Protein AF-A0A377PL45-F1 (afdb_monomer_lite)

Radius of gyration: 21.78 Å; chains: 1; bounding box: 64×50×66 Å

Secondary structure (DSSP, 8-state):
---------TTHHHHHHHHHHHHHHHHHHHHHHHT--SPPEEETTEEEEEEEEEEEEE-HHHHHHHHTTS-SHHHHHHT--SS-EEEEEEETT-SSPEEEEE-TT-----TT-EEEEEEEEETTEEEE-GGG-EESS--STTS--EEETTEEESSHHHHHHHH--SS-HHHHHHHHHTT--HHHHH--S-GGGG--

Organism: Hafnia alvei (NCBI:txid569)

Structure (mmCIF, N/CA/C/O backbone):
data_AF-A0A377PL45-F1
#
_entry.id   AF-A0A377PL45-F1
#
loop_
_atom_site.group_PDB
_atom_site.id
_atom_site.type_symbol
_atom_site.label_atom_id
_atom_site.label_alt_id
_atom_site.label_comp_id
_atom_site.label_asym_id
_atom_site.label_entity_id
_atom_site.label_seq_id
_atom_site.pdbx_PDB_ins_code
_atom_site.Cartn_x
_atom_site.Cartn_y
_atom_site.Cartn_z
_atom_site.occupancy
_atom_site.B_iso_or_equiv
_atom_site.auth_seq_id
_atom_site.auth_comp_id
_atom_site.auth_asym_id
_atom_site.auth_atom_id
_atom_site.pdbx_PDB_model_num
ATOM 1 N N . MET A 1 1 ? 12.960 29.826 -47.609 1.00 35.34 1 MET A N 1
ATOM 2 C CA . MET A 1 1 ? 11.888 30.169 -46.652 1.00 35.34 1 MET A CA 1
ATOM 3 C C . MET A 1 1 ? 12.213 29.480 -45.334 1.00 35.34 1 MET A C 1
ATOM 5 O O . MET A 1 1 ? 12.047 28.275 -45.237 1.00 35.34 1 MET A O 1
ATOM 9 N N . HIS A 1 2 ? 12.778 30.213 -44.373 1.00 33.94 2 HIS A N 1
ATOM 10 C CA . HIS A 1 2 ? 12.999 29.716 -43.014 1.00 33.94 2 HIS A CA 1
ATOM 11 C C . HIS A 1 2 ? 11.702 29.901 -42.226 1.00 33.94 2 HIS A C 1
ATOM 13 O O . HIS A 1 2 ? 11.370 31.019 -41.843 1.00 33.94 2 HIS A O 1
ATOM 19 N N . THR A 1 3 ? 10.956 28.827 -41.987 1.00 36.12 3 THR A N 1
ATOM 20 C CA . THR A 1 3 ? 9.887 28.830 -40.982 1.00 36.12 3 THR A CA 1
ATOM 21 C C . THR A 1 3 ? 10.527 28.606 -39.618 1.00 36.12 3 THR A C 1
ATOM 23 O O . THR A 1 3 ? 10.624 27.480 -39.134 1.00 36.12 3 THR A O 1
ATOM 26 N N . GLY A 1 4 ? 11.042 29.692 -39.038 1.00 34.44 4 GLY A N 1
ATOM 27 C CA . GLY A 1 4 ? 11.460 29.725 -37.643 1.00 34.44 4 GLY A CA 1
ATOM 28 C C . GLY A 1 4 ? 10.239 29.512 -36.757 1.00 34.44 4 GLY A C 1
ATOM 29 O O . GLY A 1 4 ? 9.363 30.372 -36.679 1.00 34.44 4 GLY A O 1
ATOM 30 N N . VAL A 1 5 ? 10.163 28.347 -36.120 1.00 37.91 5 VAL A N 1
ATOM 31 C CA . VAL A 1 5 ? 9.204 28.095 -35.047 1.00 37.91 5 VAL A CA 1
ATOM 32 C C . VAL A 1 5 ? 9.689 28.894 -33.843 1.00 37.91 5 VAL A C 1
ATOM 34 O O . VAL A 1 5 ? 10.600 28.477 -33.131 1.00 37.91 5 VAL A O 1
ATOM 37 N N . ASN A 1 6 ? 9.111 30.077 -33.649 1.00 41.38 6 ASN A N 1
ATOM 38 C CA . ASN A 1 6 ? 9.253 30.817 -32.404 1.00 41.38 6 ASN A CA 1
ATOM 39 C C . ASN A 1 6 ? 8.540 30.023 -31.306 1.00 41.38 6 ASN A C 1
ATOM 41 O O . ASN A 1 6 ? 7.312 30.023 -31.230 1.00 41.38 6 ASN A O 1
ATOM 45 N N . LEU A 1 7 ? 9.317 29.317 -30.486 1.00 39.06 7 LEU A N 1
ATOM 46 C CA . LEU A 1 7 ? 8.831 28.708 -29.253 1.00 39.06 7 LEU A CA 1
ATOM 47 C C . LEU A 1 7 ? 8.590 29.823 -28.222 1.00 39.06 7 LEU A C 1
ATOM 49 O O . LEU A 1 7 ? 9.529 30.564 -27.913 1.00 39.06 7 LEU A O 1
ATOM 53 N N . PRO A 1 8 ? 7.362 29.978 -27.696 1.00 39.12 8 PRO A N 1
ATOM 54 C CA . PRO A 1 8 ? 7.102 30.933 -26.636 1.00 39.12 8 PRO A CA 1
ATOM 55 C C . PRO A 1 8 ? 7.741 30.484 -25.313 1.00 39.12 8 PRO A C 1
ATOM 57 O O . PRO A 1 8 ? 8.040 29.317 -25.060 1.00 39.12 8 PRO A O 1
ATOM 60 N N . ILE A 1 9 ? 8.002 31.488 -24.487 1.00 46.47 9 ILE A N 1
ATOM 61 C CA . ILE A 1 9 ? 8.888 31.497 -23.325 1.00 46.47 9 ILE A CA 1
ATOM 62 C C . ILE A 1 9 ? 8.397 30.552 -22.206 1.00 46.47 9 ILE A C 1
ATOM 64 O O . ILE A 1 9 ? 7.379 30.792 -21.564 1.00 46.47 9 ILE A O 1
ATOM 68 N N . SER A 1 10 ? 9.148 29.460 -22.019 1.00 52.03 10 SER A N 1
ATOM 69 C CA . SER A 1 10 ? 9.580 28.733 -20.799 1.00 52.03 10 SER A CA 1
ATOM 70 C C . SER A 1 10 ? 8.698 28.550 -19.541 1.00 52.03 10 SER A C 1
ATOM 72 O O . SER A 1 10 ? 9.197 27.969 -18.581 1.00 52.03 10 SER A O 1
ATOM 74 N N . GLY A 1 11 ? 7.429 28.963 -19.492 1.00 45.19 11 GLY A N 1
ATOM 75 C CA . GLY A 1 11 ? 6.554 28.765 -18.317 1.00 45.19 11 GLY A CA 1
ATOM 76 C C . GLY A 1 11 ? 5.399 27.783 -18.545 1.00 45.19 11 GLY A C 1
ATOM 77 O O . GLY A 1 11 ? 5.192 26.850 -17.772 1.00 45.19 11 GLY A O 1
ATOM 78 N N . GLU A 1 12 ? 4.659 27.950 -19.641 1.00 47.44 12 GLU A N 1
ATOM 79 C CA . GLU A 1 12 ? 3.435 27.174 -19.909 1.00 47.44 12 GLU A CA 1
ATOM 80 C C . GLU A 1 12 ? 3.710 25.764 -20.461 1.00 47.44 12 GLU A C 1
ATOM 82 O O . GLU A 1 12 ? 2.933 24.833 -20.234 1.00 47.44 12 GLU A O 1
ATOM 87 N N . HIS A 1 13 ? 4.848 25.568 -21.135 1.00 48.53 13 HIS A N 1
ATOM 88 C CA . HIS A 1 13 ? 5.222 24.274 -21.712 1.00 48.53 13 HIS A CA 1
ATOM 89 C C . HIS A 1 13 ? 5.581 23.215 -20.655 1.00 48.53 13 HIS A C 1
ATOM 91 O O . HIS A 1 13 ? 5.260 22.044 -20.859 1.00 48.53 13 HIS A O 1
ATOM 97 N N . SER A 1 14 ? 6.169 23.606 -19.512 1.00 54.91 14 SER A N 1
ATOM 98 C CA . SER A 1 14 ? 6.493 22.670 -18.416 1.00 54.91 14 SER A CA 1
ATOM 99 C C . SER A 1 14 ? 5.223 22.049 -17.840 1.00 54.91 14 SER A C 1
ATOM 101 O O . SER A 1 14 ? 5.095 20.829 -17.772 1.00 54.91 14 SER A O 1
ATOM 103 N N . HIS A 1 15 ? 4.220 22.881 -17.545 1.00 61.06 15 HIS A N 1
ATOM 104 C CA . HIS A 1 15 ? 2.941 22.416 -17.012 1.00 61.06 15 HIS A CA 1
ATOM 105 C C . HIS A 1 15 ? 2.135 21.582 -18.012 1.00 61.06 15 HIS A C 1
ATOM 107 O O . HIS A 1 15 ? 1.439 20.641 -17.621 1.00 61.06 15 HIS A O 1
ATOM 113 N N . HIS A 1 16 ? 2.229 21.888 -19.309 1.00 68.75 16 HIS A N 1
ATOM 114 C CA . HIS A 1 16 ? 1.585 21.076 -20.338 1.00 68.75 16 HIS A CA 1
ATOM 115 C C . HIS A 1 16 ? 2.220 19.681 -20.450 1.00 68.75 16 HIS A C 1
ATOM 117 O O . HIS A 1 16 ? 1.498 18.682 -20.470 1.00 68.75 16 HIS A O 1
ATOM 123 N N . LEU A 1 17 ? 3.554 19.598 -20.456 1.00 66.31 17 LEU A N 1
ATOM 124 C CA . LEU A 1 17 ? 4.287 18.330 -20.492 1.00 66.31 17 LEU A CA 1
ATOM 125 C C . LEU A 1 17 ? 4.067 17.497 -19.224 1.00 66.31 17 LEU A C 1
ATOM 127 O O . LEU A 1 17 ? 3.803 16.301 -19.325 1.00 66.31 17 LEU A O 1
ATOM 131 N N . GLU A 1 18 ? 4.086 18.115 -18.042 1.00 65.31 18 GLU A N 1
ATOM 132 C CA . GLU A 1 18 ? 3.765 17.457 -16.766 1.00 65.31 18 GLU A CA 1
ATOM 133 C C . GLU A 1 18 ? 2.360 16.846 -16.778 1.00 65.31 18 GLU A C 1
ATOM 135 O O . GLU A 1 18 ? 2.151 15.703 -16.359 1.00 65.31 18 GLU A O 1
ATOM 140 N N . ARG A 1 19 ? 1.382 17.588 -17.307 1.00 68.31 19 ARG A N 1
ATOM 141 C CA . ARG A 1 19 ? -0.000 17.122 -17.422 1.00 68.31 19 ARG A CA 1
ATOM 142 C C . ARG A 1 19 ? -0.132 15.970 -18.418 1.00 68.31 19 ARG A C 1
ATOM 144 O O . ARG A 1 19 ? -0.822 14.998 -18.108 1.00 68.31 19 ARG A O 1
ATOM 151 N N . LEU A 1 20 ? 0.525 16.047 -19.576 1.00 70.44 20 LEU A N 1
ATOM 152 C CA . LEU A 1 20 ? 0.554 14.954 -20.553 1.00 70.44 20 LEU A CA 1
ATOM 153 C C . LEU A 1 20 ? 1.213 13.699 -19.969 1.00 70.44 20 LEU A C 1
ATOM 155 O O . LEU A 1 20 ? 0.657 12.608 -20.083 1.00 70.44 20 LEU A O 1
ATOM 159 N N . LEU A 1 21 ? 2.343 13.853 -19.276 1.00 68.69 21 LEU A N 1
ATOM 160 C CA . LEU A 1 21 ? 3.049 12.752 -18.623 1.00 68.69 21 LEU A CA 1
ATOM 161 C C . LEU A 1 21 ? 2.189 12.097 -17.535 1.00 68.69 21 LEU A C 1
ATOM 163 O O . LEU A 1 21 ? 2.125 10.870 -17.452 1.00 68.69 21 LEU A O 1
ATOM 167 N N . SER A 1 22 ? 1.479 12.896 -16.736 1.00 66.38 22 SER A N 1
ATOM 168 C CA . SER A 1 22 ? 0.537 12.400 -15.727 1.00 66.38 22 SER A CA 1
ATOM 169 C C . SER A 1 22 ? -0.611 11.601 -16.357 1.00 66.38 22 SER A C 1
ATOM 171 O O . SER A 1 22 ? -0.941 10.507 -15.891 1.00 66.38 22 SER A O 1
ATOM 173 N N . GLN A 1 23 ? -1.192 12.101 -17.453 1.00 73.69 23 GLN A N 1
ATOM 174 C CA . GLN A 1 23 ? -2.265 11.412 -18.174 1.00 73.69 23 GLN A CA 1
ATOM 175 C C . GLN A 1 23 ? -1.789 10.102 -18.811 1.00 73.69 23 GLN A C 1
ATOM 177 O O . GLN A 1 23 ? -2.455 9.078 -18.654 1.00 73.69 23 GLN A O 1
ATOM 182 N N . ALA A 1 24 ? -0.626 10.113 -19.467 1.00 72.44 24 ALA A N 1
ATOM 183 C CA . ALA A 1 24 ? -0.018 8.924 -20.058 1.00 72.44 24 ALA A CA 1
ATOM 184 C C . ALA A 1 24 ? 0.320 7.873 -18.990 1.00 72.44 24 ALA A C 1
ATOM 186 O O . ALA A 1 24 ? 0.001 6.697 -19.153 1.00 72.44 24 ALA A O 1
ATOM 187 N N . THR A 1 25 ? 0.873 8.308 -17.854 1.00 70.81 25 THR A N 1
ATOM 188 C CA . THR A 1 25 ? 1.163 7.452 -16.695 1.00 70.81 25 THR A CA 1
ATOM 189 C C . THR A 1 25 ? -0.101 6.773 -16.178 1.00 70.81 25 THR A C 1
ATOM 191 O O . THR A 1 25 ? -0.136 5.555 -16.016 1.00 70.81 25 THR A O 1
ATOM 194 N N . LYS A 1 26 ? -1.177 7.541 -15.982 1.00 75.31 26 LYS A N 1
ATOM 195 C CA . LYS A 1 26 ? -2.464 7.000 -15.538 1.00 75.31 26 LYS A CA 1
ATOM 196 C C . LYS A 1 26 ? -3.037 5.992 -16.540 1.00 75.31 26 LYS A C 1
ATOM 198 O O . LYS A 1 26 ? -3.521 4.940 -16.131 1.00 75.31 26 LYS A O 1
ATOM 203 N N . ALA A 1 27 ? -2.983 6.300 -17.837 1.00 75.56 27 ALA A N 1
ATOM 204 C CA . ALA A 1 27 ? -3.456 5.399 -18.887 1.00 75.56 27 ALA A CA 1
ATOM 205 C C . ALA A 1 27 ? -2.659 4.087 -18.905 1.00 75.56 27 ALA A C 1
ATOM 207 O O . ALA A 1 27 ? -3.246 3.009 -18.997 1.00 75.56 27 ALA A O 1
ATOM 208 N N . TRP A 1 28 ? -1.338 4.167 -18.734 1.00 76.00 28 TRP A N 1
ATOM 209 C CA . TRP A 1 28 ? -0.476 2.997 -18.617 1.00 76.00 28 TRP A CA 1
ATOM 210 C C . TRP A 1 28 ? -0.809 2.137 -17.391 1.00 76.00 28 TRP A C 1
ATOM 212 O O . TRP A 1 28 ? -0.867 0.915 -17.511 1.00 76.00 28 TRP A O 1
ATOM 222 N N . HIS A 1 29 ? -1.089 2.737 -16.227 1.00 75.88 29 HIS A N 1
ATOM 223 C CA . HIS A 1 29 ? -1.468 1.985 -15.014 1.00 75.88 29 HIS A CA 1
ATOM 224 C C . HIS A 1 29 ? -2.750 1.198 -15.219 1.00 75.88 29 HIS A C 1
ATOM 226 O O . HIS A 1 29 ? -2.796 0.014 -14.894 1.00 75.88 29 HIS A O 1
ATOM 232 N N . ILE A 1 30 ? -3.755 1.840 -15.815 1.00 80.81 30 ILE A N 1
ATOM 233 C CA . ILE A 1 30 ? -5.034 1.212 -16.152 1.00 80.81 30 ILE A CA 1
ATOM 234 C C . ILE A 1 30 ? -4.816 0.077 -17.158 1.00 80.81 30 ILE A C 1
ATOM 236 O O . ILE A 1 30 ? -5.296 -1.035 -16.945 1.00 80.81 30 ILE A O 1
ATOM 240 N N . TYR A 1 31 ? -4.048 0.319 -18.224 1.00 77.75 31 TYR A N 1
ATOM 241 C CA . TYR A 1 31 ? -3.721 -0.712 -19.208 1.00 77.75 31 TYR A CA 1
ATOM 242 C C . TYR A 1 31 ? -3.038 -1.918 -18.556 1.00 77.75 31 TYR A C 1
ATOM 244 O O . TYR A 1 31 ? -3.472 -3.053 -18.753 1.00 77.75 31 TYR A O 1
ATOM 252 N N . ARG A 1 32 ? -2.007 -1.691 -17.732 1.00 75.44 32 ARG A N 1
ATOM 253 C CA . ARG A 1 32 ? -1.299 -2.761 -17.019 1.00 75.44 32 ARG A CA 1
ATOM 254 C C . ARG A 1 32 ? -2.208 -3.502 -16.055 1.00 75.44 32 ARG A C 1
ATOM 256 O O . ARG A 1 32 ? -2.130 -4.717 -16.022 1.00 75.44 32 ARG A O 1
ATOM 263 N N . TYR A 1 33 ? -3.082 -2.813 -15.330 1.00 83.00 33 TYR A N 1
ATOM 264 C CA . TYR A 1 33 ? -4.067 -3.443 -14.451 1.00 83.00 33 TYR A CA 1
ATOM 265 C C . TYR A 1 33 ? -4.975 -4.428 -15.201 1.00 83.00 33 TYR A C 1
ATOM 267 O O . TYR A 1 33 ? -5.186 -5.546 -14.734 1.00 83.00 33 TYR A O 1
ATOM 275 N N . HIS A 1 34 ? -5.477 -4.039 -16.378 1.00 82.38 34 HIS A N 1
ATOM 276 C CA . HIS A 1 34 ? -6.372 -4.882 -17.177 1.00 82.38 34 HIS A CA 1
ATOM 277 C C . HIS A 1 34 ? -5.658 -5.984 -17.972 1.00 82.38 34 HIS A C 1
ATOM 279 O O . HIS A 1 34 ? -6.278 -6.998 -18.268 1.00 82.38 34 HIS A O 1
ATOM 285 N N . THR A 1 35 ? -4.377 -5.803 -18.304 1.00 78.88 35 THR A N 1
ATOM 286 C CA . THR A 1 35 ? -3.559 -6.769 -19.070 1.00 78.88 35 THR A CA 1
ATOM 287 C C . THR A 1 35 ? -2.623 -7.604 -18.197 1.00 78.88 35 THR A C 1
ATOM 289 O O . THR A 1 35 ? -1.711 -8.263 -18.692 1.00 78.88 35 THR A O 1
ATOM 292 N N . PHE A 1 36 ? -2.779 -7.539 -16.875 1.00 79.12 36 PHE A N 1
ATOM 293 C CA . PHE A 1 36 ? -1.967 -8.329 -15.966 1.00 79.12 36 PHE A CA 1
ATOM 294 C C . PHE A 1 36 ? -2.533 -9.743 -15.839 1.00 79.12 36 PHE A C 1
ATOM 296 O O . PHE A 1 36 ? -3.519 -9.970 -15.142 1.00 79.12 36 PHE A O 1
ATOM 303 N N . ASP A 1 37 ? -1.865 -10.689 -16.495 1.00 76.31 37 ASP A N 1
ATOM 304 C CA . ASP A 1 37 ? -2.354 -12.065 -16.652 1.00 76.31 37 ASP A CA 1
ATOM 305 C C . ASP A 1 37 ? -2.149 -12.965 -15.423 1.00 76.31 37 ASP A C 1
ATOM 307 O O . ASP A 1 37 ? -2.629 -14.098 -15.395 1.00 76.31 37 ASP A O 1
ATOM 311 N N . ARG A 1 38 ? -1.415 -12.509 -14.398 1.00 76.81 38 ARG A N 1
ATOM 312 C CA . ARG A 1 38 ? -1.167 -13.335 -13.206 1.00 76.81 38 ARG A CA 1
ATOM 313 C C . ARG A 1 38 ? -2.322 -13.184 -12.209 1.00 76.81 38 ARG A C 1
ATOM 315 O O . ARG A 1 38 ? -2.610 -12.053 -11.810 1.00 76.81 38 ARG A O 1
ATOM 322 N N . PRO A 1 39 ? -2.952 -14.287 -11.765 1.00 79.94 39 PRO A N 1
ATOM 323 C CA . PRO A 1 39 ? -3.977 -14.225 -10.732 1.00 79.94 39 PRO A CA 1
ATOM 324 C C . PRO A 1 39 ? -3.371 -13.798 -9.393 1.00 79.94 39 PRO A C 1
ATOM 326 O O . PRO A 1 39 ? -2.185 -14.025 -9.132 1.00 79.94 39 PRO A O 1
ATOM 329 N N . THR A 1 40 ? -4.198 -13.218 -8.524 1.00 85.75 40 THR A N 1
ATOM 330 C CA . THR A 1 40 ? -3.811 -12.982 -7.132 1.00 85.75 40 THR A CA 1
ATOM 331 C C . THR A 1 40 ? -3.524 -14.323 -6.456 1.00 85.75 40 THR A C 1
ATOM 333 O O . THR A 1 40 ? -4.359 -15.226 -6.465 1.00 85.75 40 THR A O 1
ATOM 336 N N . ASN A 1 41 ? -2.330 -14.461 -5.881 1.00 86.81 41 ASN A N 1
ATOM 337 C CA . ASN A 1 41 ? -1.910 -15.669 -5.181 1.00 86.81 41 ASN A CA 1
ATOM 338 C C . ASN A 1 41 ? -1.755 -15.372 -3.690 1.00 86.81 41 ASN A C 1
ATOM 340 O O . ASN A 1 41 ? -0.980 -14.496 -3.299 1.00 86.81 41 ASN A O 1
ATOM 344 N N . ARG A 1 42 ? -2.488 -16.119 -2.862 1.00 86.94 42 ARG A N 1
ATOM 345 C CA . ARG A 1 42 ? -2.454 -16.003 -1.408 1.00 86.94 42 ARG A CA 1
ATOM 346 C C . ARG A 1 42 ? -1.758 -17.212 -0.803 1.00 86.94 42 ARG A C 1
ATOM 348 O O . ARG A 1 42 ? -2.239 -18.335 -0.924 1.00 86.94 42 ARG A O 1
ATOM 355 N N . ASN A 1 43 ? -0.682 -16.966 -0.065 1.00 86.94 43 ASN A N 1
ATOM 356 C CA . ASN A 1 43 ? -0.005 -17.985 0.724 1.00 86.94 43 ASN A CA 1
ATOM 357 C C . ASN A 1 43 ? 0.150 -17.510 2.170 1.00 86.94 43 ASN A C 1
ATOM 359 O O . ASN A 1 43 ? 0.906 -16.579 2.442 1.00 86.94 43 ASN A O 1
ATOM 363 N N . GLN A 1 44 ? -0.560 -18.158 3.096 1.00 89.19 44 GLN A N 1
ATOM 364 C CA . GLN A 1 44 ? -0.600 -17.781 4.513 1.00 89.19 44 GLN A CA 1
ATOM 365 C C . GLN A 1 44 ? -0.902 -16.284 4.688 1.00 89.19 44 GLN A C 1
ATOM 367 O O . GLN A 1 44 ? -2.010 -15.857 4.379 1.00 89.19 44 GLN A O 1
ATOM 372 N N . ASN A 1 45 ? 0.095 -15.514 5.137 1.00 92.38 45 ASN A N 1
ATOM 373 C CA . ASN A 1 45 ? 0.028 -14.084 5.423 1.00 92.38 45 ASN A CA 1
ATOM 374 C C . ASN A 1 45 ? 0.727 -13.237 4.349 1.00 92.38 45 ASN A C 1
ATOM 376 O O . ASN A 1 45 ? 1.120 -12.100 4.615 1.00 92.38 45 ASN A O 1
ATOM 380 N N . HIS A 1 46 ? 0.935 -13.805 3.162 1.00 93.12 46 HIS A N 1
ATOM 381 C CA . HIS A 1 46 ? 1.555 -13.160 2.016 1.00 93.12 46 HIS A CA 1
ATOM 382 C C . HIS A 1 46 ? 0.627 -13.207 0.801 1.00 93.12 46 HIS A C 1
ATOM 384 O O . HIS A 1 46 ? -0.011 -14.226 0.523 1.00 93.12 46 HIS A O 1
ATOM 390 N N . LEU A 1 47 ? 0.522 -12.079 0.105 1.00 92.94 47 LEU A N 1
ATOM 391 C CA . LEU A 1 47 ? -0.293 -11.914 -1.087 1.00 92.94 47 LEU A CA 1
ATOM 392 C C . LEU A 1 47 ? 0.595 -11.385 -2.203 1.00 92.94 47 LEU A C 1
ATOM 394 O O . LEU A 1 47 ? 1.297 -10.390 -2.027 1.00 92.94 47 LEU A O 1
ATOM 398 N N . GLN A 1 48 ? 0.541 -12.063 -3.342 1.00 89.00 48 GLN A N 1
ATOM 399 C CA . GLN A 1 48 ? 1.209 -11.670 -4.573 1.00 89.00 48 GLN A CA 1
ATOM 400 C C . GLN A 1 48 ? 0.169 -11.302 -5.615 1.00 89.00 48 GLN A C 1
ATOM 402 O O . GLN A 1 48 ? -0.912 -11.898 -5.657 1.00 89.00 48 GLN A O 1
ATOM 407 N N . ALA A 1 49 ? 0.519 -10.370 -6.496 1.00 85.25 49 ALA A N 1
ATOM 408 C CA . ALA A 1 49 ? -0.312 -9.980 -7.623 1.00 85.25 49 ALA A CA 1
ATOM 409 C C . ALA A 1 49 ? -1.691 -9.430 -7.194 1.00 85.25 49 ALA A C 1
ATOM 411 O O . ALA A 1 49 ? -2.706 -9.663 -7.851 1.00 85.25 49 ALA A O 1
ATOM 412 N N . GLY A 1 50 ? -1.753 -8.693 -6.082 1.00 90.31 50 GLY A N 1
ATOM 413 C CA . GLY A 1 50 ? -2.977 -8.068 -5.589 1.00 90.31 50 GLY A CA 1
ATOM 414 C C . GLY A 1 50 ? -3.412 -6.903 -6.463 1.00 90.31 50 GLY A C 1
ATOM 415 O O . GLY A 1 50 ? -2.763 -5.861 -6.478 1.00 90.31 50 GLY A O 1
ATOM 416 N N . ARG A 1 51 ? -4.532 -7.052 -7.172 1.00 92.44 51 ARG A N 1
ATOM 417 C CA . ARG A 1 51 ? -5.072 -6.014 -8.061 1.00 92.44 51 ARG A CA 1
ATOM 418 C C . ARG A 1 51 ? -5.963 -5.050 -7.288 1.00 92.44 51 ARG A C 1
ATOM 420 O O . ARG A 1 51 ? -7.098 -5.384 -6.953 1.00 92.44 51 ARG A O 1
ATOM 427 N N . VAL A 1 52 ? -5.476 -3.842 -7.027 1.00 94.19 52 VAL A N 1
ATOM 428 C CA . VAL A 1 52 ? -6.204 -2.821 -6.265 1.00 94.19 52 VAL A CA 1
ATOM 429 C C . VAL A 1 52 ? -7.304 -2.209 -7.124 1.00 94.19 52 VAL A C 1
ATOM 431 O O . VAL A 1 52 ? -7.023 -1.500 -8.086 1.00 94.19 52 VAL A O 1
ATOM 434 N N . PHE A 1 53 ? -8.569 -2.419 -6.762 1.00 92.38 53 PHE A N 1
ATOM 435 C CA . PHE A 1 53 ? -9.687 -1.781 -7.472 1.00 92.38 53 PHE A CA 1
ATOM 436 C C . PHE A 1 53 ? -10.182 -0.511 -6.771 1.00 92.38 53 PHE A C 1
ATOM 438 O O . PHE A 1 53 ? -10.713 0.391 -7.417 1.00 92.38 53 PHE A O 1
ATOM 445 N N . ARG A 1 54 ? -10.018 -0.415 -5.444 1.00 94.62 54 ARG A N 1
ATOM 446 C CA . ARG A 1 54 ? -10.476 0.738 -4.659 1.00 94.62 54 ARG A CA 1
ATOM 447 C C . ARG A 1 54 ? -9.582 0.984 -3.455 1.00 94.62 54 ARG A C 1
ATOM 449 O O . ARG A 1 54 ? -9.136 0.051 -2.793 1.00 94.62 54 ARG A O 1
ATOM 456 N N . VAL A 1 55 ? -9.400 2.259 -3.124 1.00 95.44 55 VAL A N 1
ATOM 457 C CA . VAL A 1 55 ? -8.725 2.695 -1.900 1.00 95.44 55 VAL A CA 1
ATOM 458 C C . VAL A 1 55 ? -9.542 3.792 -1.234 1.00 95.44 55 VAL A C 1
ATOM 460 O O . VAL A 1 55 ? -9.872 4.791 -1.868 1.00 95.44 55 VAL A O 1
ATOM 463 N N . ASN A 1 56 ? -9.826 3.629 0.057 1.00 95.12 56 ASN A N 1
ATOM 464 C CA . ASN A 1 56 ? -10.441 4.662 0.884 1.00 95.12 56 ASN A CA 1
ATOM 465 C C . ASN A 1 56 ? -9.397 5.228 1.848 1.00 95.12 56 ASN A C 1
ATOM 467 O O . ASN A 1 56 ? -8.748 4.477 2.576 1.00 95.12 56 ASN A O 1
ATOM 471 N N . ASN A 1 57 ? -9.250 6.552 1.872 1.00 92.69 57 ASN A N 1
ATOM 472 C CA . ASN A 1 57 ? -8.329 7.247 2.768 1.00 92.69 57 ASN A CA 1
ATOM 473 C C . ASN A 1 57 ? -9.071 7.709 4.021 1.00 92.69 57 ASN A C 1
ATOM 475 O O . ASN A 1 57 ? -10.058 8.431 3.911 1.00 92.69 57 ASN A O 1
ATOM 479 N N . TRP A 1 58 ? -8.579 7.332 5.196 1.00 91.75 58 TRP A N 1
ATOM 480 C CA . TRP A 1 58 ? -9.125 7.735 6.488 1.00 91.75 58 TRP A CA 1
ATOM 481 C C . TRP A 1 58 ? -8.111 8.577 7.259 1.00 91.75 58 TRP A C 1
ATOM 483 O O . TRP A 1 58 ? -6.952 8.190 7.463 1.00 91.75 58 TRP A O 1
ATOM 493 N N . SER A 1 59 ? -8.569 9.733 7.727 1.00 88.31 59 SER A N 1
ATOM 494 C CA . SER A 1 59 ? -7.884 10.500 8.759 1.00 88.31 59 SER A CA 1
ATOM 495 C C . SER A 1 59 ? -8.053 9.839 10.135 1.00 88.31 59 SER A C 1
ATOM 497 O O . SER A 1 59 ? -8.865 8.931 10.329 1.00 88.31 59 SER A O 1
ATOM 499 N N . VAL A 1 60 ? -7.315 10.337 11.132 1.00 89.81 60 VAL A N 1
ATOM 500 C CA . VAL A 1 60 ? -7.509 9.956 12.546 1.00 89.81 60 VAL A CA 1
ATOM 501 C C . VAL A 1 60 ? -8.969 10.168 12.970 1.00 89.81 60 VAL A C 1
ATOM 503 O O . VAL A 1 60 ? -9.532 9.338 13.683 1.00 89.81 60 VAL A O 1
ATOM 506 N N . ARG A 1 61 ? -9.588 11.267 12.515 1.00 90.19 61 ARG A N 1
ATOM 507 C CA . ARG A 1 61 ? -10.977 11.615 12.832 1.00 90.19 61 ARG A CA 1
ATOM 508 C C . ARG A 1 61 ? -11.955 10.618 12.217 1.00 90.19 61 ARG A C 1
ATOM 510 O O . ARG A 1 61 ? -12.873 10.191 12.912 1.00 90.19 61 ARG A O 1
ATOM 517 N N . ASP A 1 62 ? -11.744 10.237 10.960 1.00 92.00 62 ASP A N 1
ATOM 518 C CA . ASP A 1 62 ? -12.623 9.292 10.258 1.00 92.00 62 ASP A CA 1
ATOM 519 C C . ASP A 1 62 ? -12.581 7.921 10.928 1.00 92.00 62 ASP A C 1
ATOM 521 O O . ASP A 1 62 ? -13.625 7.360 11.260 1.00 92.00 62 ASP A O 1
ATOM 525 N N . LEU A 1 63 ? -11.373 7.431 11.236 1.00 92.44 63 LEU A N 1
ATOM 526 C CA . LEU A 1 63 ? -11.200 6.175 11.961 1.00 92.44 63 LEU A CA 1
ATOM 527 C C . LEU A 1 63 ? -11.861 6.233 13.344 1.00 92.44 63 LEU A C 1
ATOM 529 O O . LEU A 1 63 ? -12.518 5.275 13.741 1.00 92.44 63 LEU A O 1
ATOM 533 N N . TYR A 1 64 ? -11.728 7.345 14.073 1.00 92.44 64 TYR A N 1
ATOM 534 C CA . TYR A 1 64 ? -12.365 7.509 15.381 1.00 92.44 64 TYR A CA 1
ATOM 535 C C . TYR A 1 64 ? -13.899 7.442 15.294 1.00 92.44 64 TYR A C 1
ATOM 537 O O . TYR A 1 64 ? -14.526 6.724 16.070 1.00 92.44 64 TYR A O 1
ATOM 545 N N . GLN A 1 65 ? -14.515 8.147 14.337 1.00 94.00 65 GLN A N 1
ATOM 546 C CA . GLN A 1 65 ? -15.974 8.123 14.152 1.00 94.00 65 GLN A CA 1
ATOM 547 C C . GLN A 1 65 ? -16.481 6.749 13.715 1.00 94.00 65 GLN A C 1
ATOM 549 O O . GLN A 1 65 ? -17.508 6.288 14.209 1.00 94.00 65 GLN A O 1
ATOM 554 N N . TRP A 1 66 ? -15.746 6.079 12.828 1.00 93.56 66 TRP A N 1
ATOM 555 C CA . TRP A 1 66 ? -16.055 4.714 12.422 1.00 93.56 66 TRP A CA 1
ATOM 556 C C . TRP A 1 66 ? -15.956 3.738 13.607 1.00 93.56 66 TRP A C 1
ATOM 558 O O . TRP A 1 66 ? -16.859 2.926 13.813 1.00 93.56 66 TRP A O 1
ATOM 568 N N . SER A 1 67 ? -14.924 3.877 14.446 1.00 93.25 67 SER A N 1
ATOM 569 C CA . SER A 1 67 ? -14.687 3.002 15.606 1.00 93.25 67 SER A CA 1
ATOM 570 C C . SER A 1 67 ? -15.815 3.060 16.637 1.00 93.25 67 SER A C 1
ATOM 572 O O . SER A 1 67 ? -16.154 2.035 17.218 1.00 93.25 67 SER A O 1
ATOM 574 N N . LYS A 1 68 ? -16.471 4.220 16.811 1.00 95.50 68 LYS A N 1
ATOM 575 C CA . LYS A 1 68 ? -17.631 4.367 17.712 1.00 95.50 68 LYS A CA 1
ATOM 576 C C . LYS A 1 68 ? -18.803 3.439 17.385 1.00 95.50 68 LYS A C 1
ATOM 578 O O . LYS A 1 68 ? -19.578 3.129 18.280 1.00 95.50 68 LYS A O 1
ATOM 583 N N . LYS A 1 69 ? -18.967 3.061 16.114 1.00 93.75 69 LYS A N 1
ATOM 584 C CA . LYS A 1 69 ? -20.084 2.228 15.633 1.00 93.75 69 LYS A CA 1
ATOM 585 C C . LYS A 1 69 ? -19.691 0.772 15.379 1.00 93.75 69 LYS A C 1
ATOM 587 O O . LYS A 1 69 ? -20.560 -0.026 15.058 1.00 93.75 69 LYS A O 1
ATOM 592 N N . ASN A 1 70 ? -18.400 0.456 15.457 1.00 90.06 70 ASN A N 1
ATOM 593 C CA . ASN A 1 70 ? -17.857 -0.851 15.100 1.00 90.06 70 ASN A CA 1
ATOM 594 C C . ASN A 1 70 ? -17.032 -1.387 16.277 1.00 90.06 70 ASN A C 1
ATOM 596 O O . ASN A 1 70 ? -17.588 -1.950 17.212 1.00 90.06 70 ASN A O 1
ATOM 600 N N . SER A 1 71 ? -15.715 -1.175 16.262 1.00 91.31 71 SER A N 1
ATOM 601 C CA . SER A 1 71 ? -14.809 -1.527 17.358 1.00 91.31 71 SER A CA 1
ATOM 602 C C . SER A 1 71 ? -13.629 -0.555 17.409 1.00 91.31 71 SER A C 1
ATOM 604 O O . SER A 1 71 ? -13.192 -0.028 16.383 1.00 91.31 71 SER A O 1
ATOM 606 N N . PHE A 1 72 ? -13.088 -0.346 18.612 1.00 91.81 72 PHE A N 1
ATOM 607 C CA . PHE A 1 72 ? -11.872 0.434 18.839 1.00 91.81 72 PHE A CA 1
ATOM 608 C C . PHE A 1 72 ? -10.574 -0.375 18.680 1.00 91.81 72 PHE A C 1
ATOM 610 O O . PHE A 1 72 ? -9.502 0.221 18.768 1.00 91.81 72 PHE A O 1
ATOM 617 N N . ASP A 1 73 ? -10.623 -1.682 18.400 1.00 92.56 73 ASP A N 1
ATOM 618 C CA . ASP A 1 73 ? -9.422 -2.532 18.279 1.00 92.56 73 ASP A CA 1
ATOM 619 C C . ASP A 1 73 ? -8.427 -1.980 17.251 1.00 92.56 73 ASP A C 1
ATOM 621 O O . ASP A 1 73 ? -7.250 -1.762 17.553 1.00 92.56 73 ASP A O 1
ATOM 625 N N . LEU A 1 74 ? -8.915 -1.673 16.043 1.00 91.00 74 LEU A N 1
ATOM 626 C CA . LEU A 1 74 ? -8.090 -1.122 14.971 1.00 91.00 74 LEU A CA 1
ATOM 627 C C . LEU A 1 74 ? -7.530 0.258 15.353 1.00 91.00 74 LEU A C 1
ATOM 629 O O . LEU A 1 74 ? -6.348 0.532 15.143 1.00 91.00 74 LEU A O 1
ATOM 633 N N . PHE A 1 75 ? -8.352 1.119 15.959 1.00 91.19 75 PHE A N 1
ATOM 634 C CA . PHE A 1 75 ? -7.932 2.446 16.417 1.00 91.19 75 PHE A CA 1
ATOM 635 C C . PHE A 1 75 ? -6.805 2.364 17.454 1.00 91.19 75 PHE A C 1
ATOM 637 O O . PHE A 1 75 ? -5.760 3.007 17.299 1.00 91.19 75 PHE A O 1
ATOM 644 N N . ASN A 1 76 ? -6.998 1.531 18.476 1.00 90.56 76 ASN A N 1
ATOM 645 C CA . ASN A 1 76 ? -6.060 1.345 19.576 1.00 90.56 76 ASN A CA 1
ATOM 646 C C . ASN A 1 76 ? -4.739 0.744 19.086 1.00 90.56 76 ASN A C 1
ATOM 648 O O . ASN A 1 76 ? -3.660 1.181 19.498 1.00 90.56 76 ASN A O 1
ATOM 652 N N . HIS A 1 77 ? -4.806 -0.205 18.150 1.00 89.88 77 HIS A N 1
ATOM 653 C CA . HIS A 1 77 ? -3.620 -0.870 17.622 1.00 89.88 77 HIS A CA 1
ATOM 654 C C . HIS A 1 77 ? -2.782 0.018 16.699 1.00 89.88 77 HIS A C 1
ATOM 656 O O . HIS A 1 77 ? -1.550 0.029 16.774 1.00 89.88 77 HIS A O 1
ATOM 662 N N . LEU A 1 78 ? -3.425 0.793 15.820 1.00 88.12 78 LEU A N 1
ATOM 663 C CA . LEU A 1 78 ? -2.719 1.597 14.818 1.00 88.12 78 LEU A CA 1
ATOM 664 C C . LEU A 1 78 ? -1.897 2.744 15.425 1.00 88.12 78 LEU A C 1
ATOM 666 O O . LEU A 1 78 ? -0.957 3.237 14.775 1.00 88.12 78 LEU A O 1
ATOM 670 N N . LYS A 1 79 ? -2.224 3.162 16.660 1.00 85.31 79 LYS A N 1
ATOM 671 C CA . LYS A 1 79 ? -1.593 4.290 17.372 1.00 85.31 79 LYS A CA 1
ATOM 672 C C . LYS A 1 79 ? -1.467 5.513 16.453 1.00 85.31 79 LYS A C 1
ATOM 674 O O . LYS A 1 79 ? -0.384 6.086 16.262 1.00 85.31 79 LYS A O 1
ATOM 679 N N . MET A 1 80 ? -2.583 5.852 15.809 1.00 81.56 80 MET A N 1
ATOM 680 C CA . MET A 1 80 ? -2.700 6.982 14.892 1.00 81.56 80 MET A CA 1
ATOM 681 C C . MET A 1 80 ? -2.481 8.284 15.681 1.00 81.56 80 MET A C 1
ATOM 683 O O . MET A 1 80 ? -3.262 8.624 16.560 1.00 81.56 80 MET A O 1
ATOM 687 N N . ARG A 1 81 ? -1.378 8.989 15.411 1.00 76.44 81 ARG A N 1
ATOM 688 C CA . ARG A 1 81 ? -1.026 10.295 16.001 1.00 76.44 81 ARG A CA 1
ATOM 689 C C . ARG A 1 81 ? -0.404 11.176 14.920 1.00 76.44 81 ARG A C 1
ATOM 691 O O . ARG A 1 81 ? 0.309 10.648 14.062 1.00 76.44 81 ARG A O 1
ATOM 698 N N . GLY A 1 82 ? -0.623 12.488 14.997 1.00 72.44 82 GLY A N 1
ATOM 699 C CA . GLY A 1 82 ? -0.114 13.457 14.019 1.00 72.44 82 GLY A CA 1
ATOM 700 C C . GLY A 1 82 ? -0.732 13.282 12.626 1.00 72.44 82 GLY A C 1
ATOM 701 O O . GLY A 1 82 ? -1.832 12.755 12.493 1.00 72.44 82 GLY A O 1
ATOM 702 N N . ALA A 1 83 ? -0.006 13.675 11.576 1.00 67.00 83 ALA A N 1
ATOM 703 C CA . ALA A 1 83 ? -0.458 13.636 10.177 1.00 67.00 83 ALA A CA 1
ATOM 704 C C . ALA A 1 83 ? -0.415 12.233 9.520 1.00 67.00 83 ALA A C 1
ATOM 706 O O . ALA A 1 83 ? -0.244 12.109 8.307 1.00 67.00 83 ALA A O 1
ATOM 707 N N . LYS A 1 84 ? -0.529 11.155 10.308 1.00 81.88 84 LYS A N 1
ATOM 708 C CA . LYS A 1 84 ? -0.585 9.780 9.783 1.00 81.88 84 LYS A CA 1
ATOM 709 C C . LYS A 1 84 ? -1.919 9.534 9.083 1.00 81.88 84 LYS A C 1
ATOM 711 O O . LYS A 1 84 ? -2.959 10.014 9.531 1.00 81.88 84 LYS A O 1
ATOM 716 N N . LYS A 1 85 ? -1.879 8.741 8.016 1.00 87.81 85 LYS A N 1
ATOM 717 C CA . LYS A 1 85 ? -3.048 8.387 7.202 1.00 87.81 85 LYS A CA 1
ATOM 718 C C . LYS A 1 85 ? -3.264 6.881 7.259 1.00 87.81 85 LYS A C 1
ATOM 720 O O . LYS A 1 85 ? -2.296 6.125 7.327 1.00 87.81 85 LYS A O 1
ATOM 725 N N . LEU A 1 86 ? -4.516 6.450 7.261 1.00 93.31 86 LEU A N 1
ATOM 726 C CA . LEU A 1 86 ? -4.886 5.047 7.108 1.00 93.31 86 LEU A CA 1
ATOM 727 C C . LEU A 1 86 ? -5.509 4.879 5.727 1.00 93.31 86 LEU A C 1
ATOM 729 O O . LEU A 1 86 ? -6.340 5.688 5.327 1.00 93.31 86 LEU A O 1
ATOM 733 N N . GLN A 1 87 ? -5.120 3.835 5.009 1.00 95.69 87 GLN A N 1
ATOM 734 C CA . GLN A 1 87 ? -5.795 3.422 3.790 1.00 95.69 87 GLN A CA 1
ATOM 735 C C . GLN A 1 87 ? -6.464 2.074 3.994 1.00 95.69 87 GLN A C 1
ATOM 737 O O . GLN A 1 87 ? -5.866 1.152 4.546 1.00 95.69 87 GLN A O 1
ATOM 742 N N . CYS A 1 88 ? -7.706 1.989 3.538 1.00 96.56 88 CYS A N 1
ATOM 743 C CA . CYS A 1 88 ? -8.466 0.760 3.405 1.00 96.56 88 CYS A CA 1
ATOM 744 C C . CYS A 1 88 ? -8.447 0.372 1.921 1.00 96.56 88 CYS A C 1
ATOM 746 O O . CYS A 1 88 ? -8.992 1.090 1.079 1.00 96.56 88 CYS A O 1
ATOM 748 N N . VAL A 1 89 ? -7.740 -0.708 1.613 1.00 97.38 89 VAL A N 1
ATOM 749 C CA . VAL A 1 89 ? -7.378 -1.174 0.274 1.00 97.38 89 VAL A CA 1
ATOM 750 C C . VAL A 1 89 ? -8.239 -2.378 -0.067 1.00 97.38 89 VAL A C 1
ATOM 752 O O . VAL A 1 89 ? -8.265 -3.355 0.678 1.00 97.38 89 VAL A O 1
ATOM 755 N N . TYR A 1 90 ? -8.932 -2.310 -1.196 1.00 96.56 90 TYR A N 1
ATOM 756 C CA . TYR A 1 90 ? -9.786 -3.381 -1.684 1.00 96.56 90 TYR A CA 1
ATOM 757 C C . TYR A 1 90 ? -9.164 -3.987 -2.943 1.00 96.56 90 TYR A C 1
ATOM 759 O O . TYR A 1 90 ? -8.831 -3.259 -3.888 1.00 96.56 90 TYR A O 1
ATOM 767 N N . LEU A 1 91 ? -9.003 -5.310 -2.937 1.00 94.81 91 LEU A N 1
ATOM 768 C CA . LEU A 1 91 ? -8.440 -6.074 -4.049 1.00 94.81 91 LEU A CA 1
ATOM 769 C C . LEU A 1 91 ? -9.554 -6.778 -4.821 1.00 94.81 91 LEU A C 1
ATOM 771 O O . LEU A 1 91 ? -10.568 -7.138 -4.236 1.00 94.81 91 LEU A O 1
ATOM 775 N N . TYR A 1 92 ? -9.384 -6.915 -6.135 1.00 90.56 92 TYR A N 1
ATOM 776 C CA . TYR A 1 92 ? -10.443 -7.376 -7.040 1.00 90.56 92 TYR A CA 1
ATOM 777 C C . TYR A 1 92 ? -10.958 -8.781 -6.683 1.00 90.56 92 TYR A C 1
ATOM 779 O O . TYR A 1 92 ? -12.161 -9.011 -6.715 1.00 90.56 92 TYR A O 1
ATOM 787 N N . ASP A 1 93 ? -10.054 -9.675 -6.278 1.00 87.44 93 ASP A N 1
ATOM 788 C CA . ASP A 1 93 ? -10.348 -11.079 -5.963 1.00 87.44 93 ASP A CA 1
ATOM 789 C C . ASP A 1 93 ? -10.462 -11.353 -4.446 1.00 87.44 93 ASP A C 1
ATOM 791 O O . ASP A 1 93 ? -10.387 -12.501 -4.015 1.00 87.44 93 ASP A O 1
ATOM 795 N N . GLU A 1 94 ? -10.616 -10.318 -3.609 1.00 90.94 94 GLU A N 1
ATOM 796 C CA . GLU A 1 94 ? -10.718 -10.468 -2.150 1.00 90.94 94 GLU A CA 1
ATOM 797 C C . GLU A 1 94 ? -12.004 -9.837 -1.607 1.00 90.94 94 GLU A C 1
ATOM 799 O O . GLU A 1 94 ? -12.309 -8.670 -1.853 1.00 90.94 94 GLU A O 1
ATOM 804 N N . GLU A 1 95 ? -12.734 -10.597 -0.790 1.00 90.12 95 GLU A N 1
ATOM 805 C CA . GLU A 1 95 ? -13.974 -10.129 -0.159 1.00 90.12 95 GLU A CA 1
ATOM 806 C C . GLU A 1 95 ? -13.719 -9.073 0.923 1.00 90.12 95 GLU A C 1
ATOM 808 O O . GLU A 1 95 ? -14.496 -8.130 1.097 1.00 90.12 95 GLU A O 1
ATOM 813 N N . GLN A 1 96 ? -12.631 -9.238 1.681 1.00 92.50 96 GLN A N 1
ATOM 814 C CA . GLN A 1 96 ? -12.305 -8.382 2.817 1.00 92.50 96 GLN A CA 1
ATOM 815 C C . GLN A 1 96 ? -11.189 -7.397 2.467 1.00 92.50 96 GLN A C 1
ATOM 817 O O . GLN A 1 96 ? -10.208 -7.770 1.822 1.00 92.50 96 GLN A O 1
ATOM 822 N N . PRO A 1 97 ? -11.287 -6.139 2.931 1.00 95.69 97 PRO A N 1
ATOM 823 C CA . PRO A 1 97 ? -10.242 -5.167 2.690 1.00 95.69 97 PRO A CA 1
ATOM 824 C C . PRO A 1 97 ? -9.009 -5.422 3.552 1.00 95.69 97 PRO A C 1
ATOM 826 O O . PRO A 1 97 ? -9.068 -5.978 4.653 1.00 95.69 97 PRO A O 1
ATOM 829 N N . TYR A 1 98 ? -7.903 -4.866 3.081 1.00 96.69 98 TYR A N 1
ATOM 830 C CA . TYR A 1 98 ? -6.671 -4.727 3.832 1.00 96.69 98 TYR A CA 1
ATOM 831 C C . TYR A 1 98 ? -6.514 -3.294 4.328 1.00 96.69 98 TYR A C 1
ATOM 833 O O . TYR A 1 98 ? -6.955 -2.333 3.700 1.00 96.69 98 TYR A O 1
ATOM 841 N N . TYR A 1 99 ? -5.851 -3.134 5.461 1.00 96.25 99 TYR A N 1
ATOM 842 C CA . TYR A 1 99 ? -5.572 -1.836 6.056 1.00 96.25 99 TYR A CA 1
ATOM 843 C C . TYR A 1 99 ? -4.079 -1.562 5.972 1.00 96.25 99 TYR A C 1
ATOM 845 O O . TYR A 1 99 ? -3.273 -2.457 6.196 1.00 96.25 99 TYR A O 1
ATOM 853 N N . ILE A 1 100 ? -3.680 -0.325 5.699 1.00 95.06 100 ILE A N 1
ATOM 854 C CA . ILE A 1 100 ? -2.276 0.082 5.768 1.00 95.06 100 ILE A CA 1
ATOM 855 C C . ILE A 1 100 ? -2.148 1.469 6.377 1.00 95.06 100 ILE A C 1
ATOM 857 O O . ILE A 1 100 ? -2.879 2.403 6.045 1.00 95.06 100 ILE A O 1
ATOM 861 N N . ARG A 1 101 ? -1.198 1.607 7.298 1.00 92.50 101 ARG A N 1
ATOM 862 C CA . ARG A 1 101 ? -0.908 2.877 7.953 1.00 92.50 101 ARG A CA 1
ATOM 863 C C . ARG A 1 101 ? 0.300 3.536 7.316 1.00 92.50 101 ARG A C 1
ATOM 865 O O . ARG A 1 101 ? 1.401 2.996 7.356 1.00 92.50 101 ARG A O 1
ATOM 872 N N . TRP A 1 102 ? 0.115 4.776 6.904 1.00 88.25 102 TRP A N 1
ATOM 873 C CA . TRP A 1 102 ? 1.142 5.599 6.298 1.00 88.25 102 TRP A CA 1
ATOM 874 C C . TRP A 1 102 ? 1.665 6.689 7.225 1.00 88.25 102 TRP A C 1
ATOM 876 O O . TRP A 1 102 ? 0.959 7.230 8.084 1.00 88.25 102 TRP A O 1
ATOM 886 N N . ARG A 1 103 ? 2.933 7.043 7.005 1.00 81.44 103 ARG A N 1
ATOM 887 C CA . ARG A 1 103 ? 3.492 8.321 7.458 1.00 81.44 103 ARG A CA 1
ATOM 888 C C . ARG A 1 103 ? 2.961 9.445 6.558 1.00 81.44 103 ARG A C 1
ATOM 890 O O . ARG A 1 103 ? 2.503 9.191 5.450 1.00 81.44 103 ARG A O 1
ATOM 897 N N . SER A 1 104 ? 3.023 10.681 7.038 1.00 72.75 104 SER A N 1
ATOM 898 C CA . SER A 1 104 ? 2.384 11.846 6.406 1.00 72.75 104 SER A CA 1
ATOM 899 C C . SER A 1 104 ? 2.778 12.098 4.948 1.00 72.75 104 SER A C 1
ATOM 901 O O . SER A 1 104 ? 1.921 12.488 4.159 1.00 72.75 104 SER A O 1
ATOM 903 N N . ALA A 1 105 ? 4.044 11.855 4.602 1.00 73.00 105 ALA A N 1
ATOM 904 C CA . ALA A 1 105 ? 4.608 12.111 3.276 1.00 73.00 105 ALA A CA 1
ATOM 905 C C . ALA A 1 105 ? 4.549 10.909 2.313 1.00 73.00 105 ALA A C 1
ATOM 907 O O . ALA A 1 105 ? 5.054 11.004 1.201 1.00 73.00 105 ALA A O 1
ATOM 908 N N . ALA A 1 106 ? 3.984 9.768 2.722 1.00 79.38 106 ALA A N 1
ATOM 909 C CA . ALA A 1 106 ? 3.925 8.607 1.838 1.00 79.38 106 ALA A CA 1
ATOM 910 C C . ALA A 1 106 ? 2.907 8.828 0.709 1.00 79.38 106 ALA A C 1
ATOM 912 O O . ALA A 1 106 ? 1.803 9.316 0.961 1.00 79.38 106 ALA A O 1
ATOM 913 N N . ALA A 1 107 ? 3.265 8.404 -0.506 1.00 78.12 107 ALA A N 1
ATOM 914 C CA . ALA A 1 107 ? 2.380 8.449 -1.670 1.00 78.12 107 ALA A CA 1
ATOM 915 C C . ALA A 1 107 ? 1.117 7.583 -1.484 1.00 78.12 107 ALA A C 1
ATOM 917 O O . ALA A 1 107 ? 0.057 7.924 -1.996 1.00 78.12 107 ALA A O 1
ATOM 918 N N . GLY A 1 108 ? 1.200 6.514 -0.685 1.00 88.12 108 GLY A N 1
ATOM 919 C CA . GLY A 1 108 ? 0.080 5.607 -0.418 1.00 88.12 108 GLY A CA 1
ATOM 920 C C . GLY A 1 108 ? -0.107 4.557 -1.511 1.00 88.12 108 GLY A C 1
ATOM 921 O O . GLY A 1 108 ? 0.752 4.423 -2.371 1.00 88.12 108 GLY A O 1
ATOM 922 N N . ILE A 1 109 ? -1.198 3.791 -1.440 1.00 91.56 109 ILE A N 1
ATOM 923 C CA . ILE A 1 109 ? -1.742 2.885 -2.465 1.00 91.56 109 ILE A CA 1
ATOM 924 C C . ILE A 1 109 ? -2.801 3.620 -3.288 1.00 91.56 109 ILE A C 1
ATOM 926 O O . ILE A 1 109 ? -3.583 4.398 -2.735 1.00 91.56 109 ILE A O 1
ATOM 930 N N . HIS A 1 110 ? -2.819 3.375 -4.595 1.00 90.25 110 HIS A N 1
ATOM 931 C CA . HIS A 1 110 ? -3.724 3.968 -5.567 1.00 90.25 110 HIS A CA 1
ATOM 932 C C . HIS A 1 110 ? -4.594 2.890 -6.228 1.00 90.25 110 HIS A C 1
ATOM 934 O O . HIS A 1 110 ? -4.200 1.726 -6.321 1.00 90.25 110 HIS A O 1
ATOM 940 N N . PRO A 1 111 ? -5.796 3.257 -6.705 1.00 90.19 111 PRO A N 1
ATOM 941 C CA . PRO A 1 111 ? -6.548 2.400 -7.609 1.00 90.19 111 PRO A CA 1
ATOM 942 C C . PRO A 1 111 ? -5.707 2.013 -8.827 1.00 90.19 111 PRO A C 1
ATOM 944 O O . PRO A 1 111 ? -4.919 2.821 -9.317 1.00 90.19 111 PRO A O 1
ATOM 947 N N . TYR A 1 112 ? -5.936 0.801 -9.321 1.00 87.62 112 TYR A N 1
ATOM 948 C CA . TYR A 1 112 ? -5.213 0.157 -10.415 1.00 87.62 112 TYR A CA 1
ATOM 949 C C . TYR A 1 112 ? -3.798 -0.307 -10.087 1.00 87.62 112 TYR A C 1
ATOM 951 O O . TYR A 1 112 ? -3.177 -0.920 -10.947 1.00 87.62 112 TYR A O 1
ATOM 959 N N . ASP A 1 113 ? -3.289 -0.099 -8.872 1.00 88.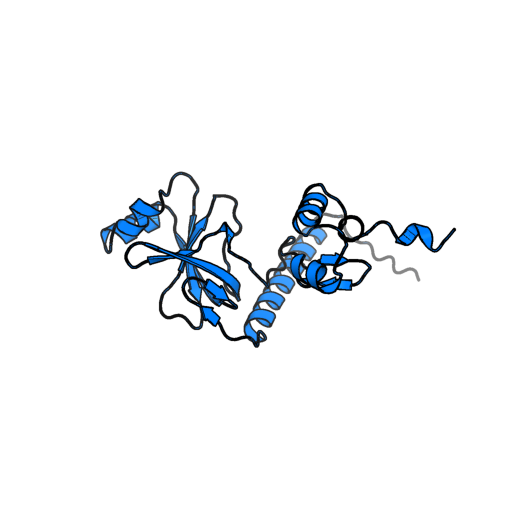62 113 ASP A N 1
ATOM 960 C CA . ASP A 1 113 ? -2.012 -0.689 -8.476 1.00 88.62 113 ASP A CA 1
ATOM 961 C C . ASP A 1 113 ? -2.065 -2.226 -8.485 1.00 88.62 113 ASP A C 1
ATOM 963 O O . ASP A 1 113 ? -3.087 -2.842 -8.166 1.00 88.62 113 ASP A O 1
ATOM 967 N N . ILE A 1 114 ? -0.932 -2.846 -8.798 1.00 89.06 114 ILE A N 1
ATOM 968 C CA . ILE A 1 114 ? -0.684 -4.278 -8.630 1.00 89.06 114 ILE A CA 1
ATOM 969 C C . ILE A 1 114 ? 0.348 -4.409 -7.522 1.00 89.06 114 ILE A C 1
ATOM 971 O O . ILE A 1 114 ? 1.461 -3.902 -7.667 1.00 89.06 114 ILE A O 1
ATOM 975 N N . ILE A 1 115 ? -0.021 -5.052 -6.417 1.00 90.56 115 ILE A N 1
ATOM 976 C CA . ILE A 1 115 ? 0.772 -5.031 -5.189 1.00 90.56 115 ILE A CA 1
ATOM 977 C C . ILE A 1 115 ? 1.095 -6.426 -4.661 1.00 90.56 115 ILE A C 1
ATOM 979 O O . ILE A 1 115 ? 0.240 -7.310 -4.669 1.00 90.56 115 ILE A O 1
ATOM 983 N N . ASP A 1 116 ? 2.303 -6.579 -4.126 1.00 91.06 116 ASP A N 1
ATOM 984 C CA . ASP A 1 116 ? 2.683 -7.715 -3.289 1.00 91.06 116 ASP A CA 1
ATOM 985 C C . ASP A 1 116 ? 2.919 -7.216 -1.874 1.00 91.06 116 ASP A C 1
ATOM 987 O O . ASP A 1 116 ? 3.464 -6.129 -1.673 1.00 91.06 116 ASP A O 1
ATOM 991 N N . PHE A 1 117 ? 2.510 -7.995 -0.881 1.00 93.62 117 PHE A N 1
ATOM 992 C CA . PHE A 1 117 ? 2.729 -7.630 0.508 1.00 93.62 117 PHE A CA 1
ATOM 993 C C . PHE A 1 117 ? 2.534 -8.806 1.454 1.00 93.62 117 PHE A C 1
ATOM 995 O O . PHE A 1 117 ? 1.853 -9.786 1.161 1.00 93.62 117 PHE A O 1
ATOM 1002 N N . SER A 1 118 ? 3.076 -8.650 2.652 1.00 94.50 118 SER A N 1
ATOM 1003 C CA . SER A 1 118 ? 2.706 -9.443 3.814 1.00 94.50 118 SER A CA 1
ATOM 1004 C C . SER A 1 118 ? 1.783 -8.642 4.728 1.00 94.50 118 SER A C 1
ATOM 1006 O O . SER A 1 118 ? 1.860 -7.411 4.808 1.00 94.50 118 SER A O 1
ATOM 1008 N N . TRP A 1 119 ? 0.898 -9.327 5.444 1.00 96.12 119 TRP A N 1
ATOM 1009 C CA . TRP A 1 119 ? 0.038 -8.710 6.451 1.00 96.12 119 TRP A CA 1
ATOM 1010 C C . TRP A 1 119 ? 0.132 -9.438 7.787 1.00 96.12 119 TRP A C 1
ATOM 1012 O O . TRP A 1 119 ? 0.710 -10.514 7.915 1.00 96.12 119 TRP A O 1
ATOM 1022 N N . ARG A 1 120 ? -0.452 -8.824 8.808 1.00 94.69 120 ARG A N 1
ATOM 1023 C CA . ARG A 1 120 ? -0.748 -9.473 10.082 1.00 94.69 120 ARG A CA 1
ATOM 1024 C C . ARG A 1 120 ? -2.209 -9.274 10.431 1.00 94.69 120 ARG A C 1
ATOM 1026 O O . ARG A 1 120 ? -2.793 -8.243 10.090 1.00 94.69 120 ARG A O 1
ATOM 1033 N N . GLU A 1 121 ? -2.774 -10.232 11.141 1.00 93.81 121 GLU A N 1
ATOM 1034 C CA . GLU A 1 121 ? -4.117 -10.106 11.689 1.00 93.81 121 GLU A CA 1
ATOM 1035 C C . GLU A 1 121 ? -4.079 -9.392 13.040 1.00 93.81 121 GLU A C 1
ATOM 1037 O O . GLU A 1 121 ? -3.184 -9.601 13.861 1.00 93.81 121 GLU A O 1
ATOM 1042 N N . ILE A 1 122 ? -5.036 -8.494 13.246 1.00 89.31 122 ILE A N 1
ATOM 1043 C CA . ILE A 1 122 ? -5.275 -7.797 14.507 1.00 89.31 122 ILE A CA 1
ATOM 1044 C C . ILE A 1 122 ? -6.769 -7.878 14.752 1.00 89.31 122 ILE A C 1
ATOM 1046 O O . ILE A 1 122 ? -7.528 -7.198 14.059 1.00 89.31 122 ILE A O 1
ATOM 1050 N N . SER A 1 123 ? -7.193 -8.679 15.731 1.00 88.12 123 SER A N 1
ATOM 1051 C CA . SER A 1 123 ? -8.616 -9.003 15.888 1.00 88.12 123 SER A CA 1
ATOM 1052 C C . SER A 1 123 ? -9.143 -9.538 14.543 1.00 88.12 123 SER A C 1
ATOM 1054 O O . SER A 1 123 ? -8.558 -10.464 13.989 1.00 88.12 123 SER A O 1
ATOM 1056 N N . THR A 1 124 ? -10.164 -8.918 13.958 1.00 90.19 124 THR A N 1
ATOM 1057 C CA . THR A 1 124 ? -10.727 -9.292 12.649 1.00 90.19 124 THR A CA 1
ATOM 1058 C C . THR A 1 124 ? -10.134 -8.510 11.464 1.00 90.19 124 THR A C 1
ATOM 1060 O O . THR A 1 124 ? -10.659 -8.586 10.356 1.00 90.19 124 THR A O 1
ATOM 1063 N N . TYR A 1 125 ? -9.086 -7.701 11.670 1.00 93.56 125 TYR A N 1
ATOM 1064 C CA . TYR A 1 125 ? -8.541 -6.792 10.653 1.00 93.56 125 TYR A CA 1
ATOM 1065 C C . TYR A 1 125 ? -7.213 -7.286 10.074 1.00 93.56 125 TYR A C 1
ATOM 1067 O O . TYR A 1 125 ? -6.289 -7.626 10.813 1.00 93.56 125 TYR A O 1
ATOM 1075 N N . ARG A 1 126 ? -7.074 -7.223 8.745 1.00 95.38 126 ARG A N 1
ATOM 1076 C CA . ARG A 1 126 ? -5.839 -7.564 8.020 1.00 95.38 126 ARG A CA 1
ATOM 1077 C C . ARG A 1 126 ? -4.994 -6.309 7.796 1.00 95.38 126 ARG A C 1
ATOM 1079 O O . ARG A 1 126 ? -5.342 -5.467 6.970 1.00 95.38 126 ARG A O 1
ATOM 1086 N N . LEU A 1 127 ? -3.896 -6.153 8.534 1.00 95.94 127 LEU A N 1
ATOM 1087 C CA . LEU A 1 127 ? -3.013 -4.986 8.437 1.00 95.94 127 LEU A CA 1
ATOM 1088 C C . LEU A 1 127 ? -1.759 -5.306 7.624 1.00 95.94 127 LEU A C 1
ATOM 1090 O O . LEU A 1 127 ? -0.915 -6.082 8.070 1.00 95.94 127 LEU A O 1
ATOM 1094 N N . ILE A 1 128 ? -1.609 -4.647 6.478 1.00 95.94 128 ILE A N 1
ATOM 1095 C CA . ILE A 1 128 ? -0.422 -4.715 5.628 1.00 95.94 128 ILE A CA 1
ATOM 1096 C C . ILE A 1 128 ? 0.801 -4.200 6.390 1.00 95.94 128 ILE A C 1
ATOM 1098 O O . ILE A 1 128 ? 0.773 -3.137 7.023 1.00 95.94 128 ILE A O 1
ATOM 1102 N N . LEU A 1 129 ? 1.894 -4.948 6.279 1.00 91.12 129 LEU A N 1
ATOM 1103 C CA . LEU A 1 129 ? 3.219 -4.546 6.722 1.00 91.12 129 LEU A CA 1
ATOM 1104 C C . LEU A 1 129 ? 3.835 -3.652 5.644 1.00 91.12 129 LEU A C 1
ATOM 1106 O O . LEU A 1 129 ? 4.249 -4.129 4.589 1.00 91.12 129 LEU A O 1
ATOM 1110 N N . SER A 1 130 ? 3.864 -2.342 5.891 1.00 87.62 130 SER A N 1
ATOM 1111 C CA . SER A 1 130 ? 4.304 -1.332 4.915 1.00 87.62 130 SER A CA 1
ATOM 1112 C C . SER A 1 130 ? 5.699 -1.587 4.335 1.00 87.62 130 SER A C 1
ATOM 1114 O O . SER A 1 130 ? 5.956 -1.259 3.187 1.00 87.62 130 SER A O 1
ATOM 1116 N N . GLU A 1 131 ? 6.586 -2.186 5.123 1.00 82.31 131 GLU A N 1
ATOM 1117 C CA . GLU A 1 131 ? 7.954 -2.563 4.770 1.00 82.31 131 GLU A CA 1
ATOM 1118 C C . GLU A 1 131 ? 8.039 -3.720 3.767 1.00 82.31 131 GLU A C 1
ATOM 1120 O O . GLU A 1 131 ? 9.073 -3.896 3.132 1.00 82.31 131 GLU A O 1
ATOM 1125 N N . SER A 1 132 ? 6.966 -4.500 3.632 1.00 83.81 132 SER A N 1
ATOM 1126 C CA . SER A 1 132 ? 6.863 -5.610 2.679 1.00 83.81 132 SER A CA 1
ATOM 1127 C C . SER A 1 132 ? 6.122 -5.234 1.398 1.00 83.81 132 SER A C 1
ATOM 1129 O O . SER A 1 132 ? 6.048 -6.053 0.488 1.00 83.81 132 SER A O 1
ATOM 1131 N N . LEU A 1 133 ? 5.539 -4.030 1.343 1.00 87.19 133 LEU A N 1
ATOM 1132 C CA . LEU A 1 133 ? 4.731 -3.602 0.213 1.00 87.19 133 LEU A CA 1
ATOM 1133 C C . LEU A 1 133 ? 5.623 -3.332 -0.999 1.00 87.19 133 LEU A C 1
ATOM 1135 O O . LEU A 1 133 ? 6.485 -2.453 -0.967 1.00 87.19 133 LEU A O 1
ATOM 1139 N N . ILE A 1 134 ? 5.339 -4.038 -2.083 1.00 84.25 134 ILE A N 1
ATOM 1140 C CA . ILE A 1 134 ? 5.887 -3.800 -3.412 1.00 84.25 134 ILE A CA 1
ATOM 1141 C C . ILE A 1 134 ? 4.718 -3.419 -4.309 1.00 84.25 134 ILE A C 1
ATOM 1143 O O . ILE A 1 134 ? 3.661 -4.042 -4.251 1.00 84.25 134 ILE A O 1
ATOM 1147 N N . VAL A 1 135 ? 4.901 -2.391 -5.129 1.00 83.88 135 VAL A N 1
ATOM 1148 C CA . VAL A 1 135 ? 3.922 -1.957 -6.120 1.00 83.88 135 VAL A CA 1
ATOM 1149 C C . VAL A 1 135 ? 4.590 -2.070 -7.491 1.00 83.88 135 VAL A C 1
ATOM 1151 O O . VAL A 1 135 ? 5.704 -1.597 -7.692 1.00 83.88 135 VAL A O 1
ATOM 1154 N N . HIS A 1 136 ? 3.956 -2.789 -8.413 1.00 76.69 136 HIS A N 1
ATOM 1155 C CA . HIS A 1 136 ? 4.605 -3.277 -9.639 1.00 76.69 136 HIS A CA 1
ATOM 1156 C C . HIS A 1 136 ? 4.411 -2.385 -10.855 1.00 76.69 136 HIS A C 1
ATOM 1158 O O . HIS A 1 136 ? 5.057 -2.586 -11.882 1.00 76.69 136 HIS A O 1
ATOM 1164 N N . ASN A 1 137 ? 3.451 -1.470 -10.801 1.00 68.19 137 ASN A N 1
ATOM 1165 C CA . ASN A 1 137 ? 2.966 -0.792 -11.992 1.00 68.19 137 ASN A CA 1
ATOM 1166 C C . ASN A 1 137 ? 2.912 0.723 -11.874 1.00 68.19 137 ASN A C 1
ATOM 1168 O O . ASN A 1 137 ? 2.412 1.333 -12.816 1.00 68.19 137 ASN A O 1
ATOM 1172 N N . ARG A 1 138 ? 3.438 1.353 -10.813 1.00 63.88 138 ARG A N 1
ATOM 1173 C CA . ARG A 1 138 ? 3.533 2.813 -10.826 1.00 63.88 138 ARG A CA 1
ATOM 1174 C C . ARG A 1 138 ? 4.712 3.281 -11.653 1.00 63.88 138 ARG A C 1
ATOM 1176 O O . ARG A 1 138 ? 5.820 2.773 -11.575 1.00 63.88 138 ARG A O 1
ATOM 1183 N N . CYS A 1 139 ? 4.451 4.335 -12.413 1.00 45.34 139 CYS A N 1
ATOM 1184 C CA . CYS A 1 139 ? 5.448 5.069 -13.189 1.00 45.34 139 CYS A CA 1
ATOM 1185 C C . CYS A 1 139 ? 5.777 6.398 -12.515 1.00 45.34 139 CYS A C 1
ATOM 1187 O O . CYS A 1 139 ? 6.362 7.285 -13.127 1.00 45.34 139 CYS A O 1
ATOM 1189 N N . THR A 1 140 ? 5.387 6.558 -11.251 1.00 39.47 140 THR A N 1
ATOM 1190 C CA . THR A 1 140 ? 5.942 7.609 -10.412 1.00 39.47 140 THR A CA 1
ATOM 1191 C C . THR A 1 140 ? 7.375 7.200 -10.131 1.00 39.47 140 THR A C 1
ATOM 1193 O O . THR A 1 140 ? 7.596 6.151 -9.527 1.00 39.47 140 THR A O 1
ATOM 1196 N N . GLY A 1 141 ? 8.324 7.976 -10.658 1.00 41.06 141 GLY A N 1
ATOM 1197 C CA . GLY A 1 141 ? 9.754 7.701 -10.567 1.00 41.06 141 GLY A CA 1
ATOM 1198 C C . GLY A 1 141 ? 10.148 7.121 -9.208 1.00 41.06 141 GLY A C 1
ATOM 1199 O O . GLY A 1 141 ? 9.703 7.616 -8.174 1.00 41.06 141 GLY A O 1
ATOM 1200 N N . THR A 1 142 ? 10.973 6.072 -9.242 1.00 34.59 142 THR A N 1
ATOM 1201 C CA . THR A 1 142 ? 11.431 5.230 -8.112 1.00 34.59 142 THR A CA 1
ATOM 1202 C C . THR A 1 142 ? 10.550 4.047 -7.695 1.00 34.59 142 THR A C 1
ATOM 1204 O O . THR A 1 142 ? 10.766 3.454 -6.642 1.00 34.59 142 THR A O 1
ATOM 1207 N N . GLU A 1 143 ? 9.672 3.578 -8.583 1.00 42.69 143 GLU A N 1
ATOM 1208 C CA . GLU A 1 143 ? 9.255 2.163 -8.617 1.00 42.69 143 GLU A CA 1
ATOM 1209 C C . GLU A 1 143 ? 9.963 1.435 -9.789 1.00 42.69 143 GLU A C 1
ATOM 1211 O O . GLU A 1 143 ? 9.390 0.766 -10.636 1.00 42.69 143 GLU A O 1
ATOM 1216 N N . ASN A 1 144 ? 11.279 1.689 -9.826 1.00 50.50 144 ASN A N 1
ATOM 1217 C CA . ASN A 1 144 ? 12.435 0.806 -10.029 1.00 50.50 144 ASN A CA 1
ATOM 1218 C C . ASN A 1 144 ? 12.534 -0.138 -11.226 1.00 50.50 144 ASN A C 1
ATOM 1220 O O . ASN A 1 144 ? 13.370 -1.040 -11.175 1.00 50.50 144 ASN A O 1
ATOM 1224 N N . GLY A 1 145 ? 11.850 0.126 -12.336 1.00 55.97 145 GLY A N 1
ATOM 1225 C CA . GLY A 1 145 ? 12.445 -0.264 -13.612 1.00 55.97 145 GLY A CA 1
ATOM 1226 C C . GLY A 1 145 ? 13.873 0.296 -13.683 1.00 55.97 145 GLY A C 1
ATOM 1227 O O . GLY A 1 145 ? 14.064 1.501 -13.519 1.00 55.97 145 GLY A O 1
ATOM 1228 N N . ILE A 1 146 ? 14.878 -0.564 -13.812 1.00 60.88 146 ILE A N 1
ATOM 1229 C CA . ILE A 1 146 ? 16.287 -0.159 -13.827 1.00 60.88 146 ILE A CA 1
ATOM 1230 C C . ILE A 1 146 ? 16.855 -0.475 -15.202 1.00 60.88 146 ILE A C 1
ATOM 1232 O O . ILE A 1 146 ? 16.624 -1.559 -15.730 1.00 60.88 146 ILE A O 1
ATOM 1236 N N . CYS A 1 147 ? 17.554 0.481 -15.802 1.00 74.00 147 CYS A N 1
ATOM 1237 C CA . CYS A 1 147 ? 18.287 0.240 -17.035 1.00 74.00 147 CYS A CA 1
ATOM 1238 C C . CYS A 1 147 ? 19.737 -0.038 -16.662 1.00 74.00 147 CYS A C 1
ATOM 1240 O O . CYS A 1 147 ? 20.355 0.835 -16.065 1.00 74.00 147 CYS A O 1
ATOM 1242 N N . VAL A 1 148 ? 20.243 -1.231 -16.966 1.00 79.12 148 VAL A N 1
ATOM 1243 C CA . VAL A 1 148 ? 21.646 -1.601 -16.742 1.00 79.12 148 VAL A CA 1
ATOM 1244 C C . VAL A 1 148 ? 22.249 -2.037 -18.075 1.00 79.12 148 VAL A C 1
ATOM 1246 O O . VAL A 1 148 ? 21.725 -2.937 -18.736 1.00 79.12 148 VAL A O 1
ATOM 1249 N N . HIS A 1 149 ? 23.321 -1.375 -18.494 1.00 80.75 149 HI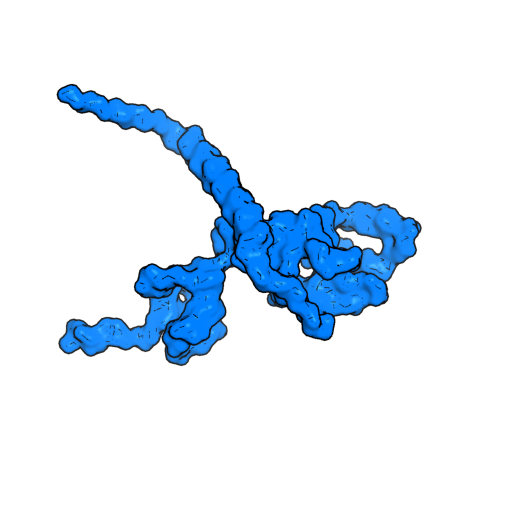S A N 1
ATOM 1250 C CA . HIS A 1 149 ? 24.016 -1.538 -19.770 1.00 80.75 149 HIS A CA 1
ATOM 1251 C C . HIS A 1 149 ? 23.068 -1.480 -20.979 1.00 80.75 149 HIS A C 1
ATOM 1253 O O . HIS A 1 149 ? 23.164 -2.277 -21.910 1.00 80.75 149 HIS A O 1
ATOM 1259 N N . GLY A 1 150 ? 22.101 -0.559 -20.941 1.00 68.94 150 GLY A N 1
ATOM 1260 C CA . GLY A 1 150 ? 21.092 -0.394 -21.993 1.00 68.94 150 GLY A CA 1
ATOM 1261 C C . GLY A 1 150 ? 19.932 -1.398 -21.951 1.00 68.94 150 GLY A C 1
ATOM 1262 O O . GLY A 1 150 ? 19.001 -1.268 -22.744 1.00 68.94 150 GLY A O 1
ATOM 1263 N N . ASN A 1 151 ? 19.935 -2.363 -21.024 1.00 69.69 151 ASN A N 1
ATOM 1264 C CA . ASN A 1 151 ? 18.847 -3.327 -20.850 1.00 69.69 151 ASN A CA 1
ATOM 1265 C C . ASN A 1 151 ? 17.893 -2.877 -19.744 1.00 69.69 151 ASN A C 1
ATOM 1267 O O . ASN A 1 151 ? 18.319 -2.593 -18.628 1.00 69.69 151 ASN A O 1
ATOM 1271 N N . SER A 1 152 ? 16.594 -2.838 -20.046 1.00 70.06 152 SER A N 1
ATOM 1272 C CA . SER A 1 152 ? 15.557 -2.436 -19.090 1.00 70.06 152 SER A CA 1
ATOM 1273 C C . SER A 1 152 ? 15.010 -3.635 -18.319 1.00 70.06 152 SER A C 1
ATOM 1275 O O . SER A 1 152 ? 14.440 -4.551 -18.907 1.00 70.06 152 SER A O 1
ATOM 1277 N N . TYR A 1 153 ? 15.117 -3.583 -16.996 1.00 68.94 153 TYR A N 1
ATOM 1278 C CA . TYR A 1 153 ? 14.593 -4.579 -16.064 1.00 68.94 153 TYR A CA 1
ATOM 1279 C C . TYR A 1 153 ? 13.398 -4.024 -15.307 1.00 68.94 153 TYR A C 1
ATOM 1281 O O . TYR A 1 153 ? 13.260 -2.813 -15.149 1.00 68.94 153 TYR A O 1
ATOM 1289 N N . ARG A 1 154 ? 12.534 -4.908 -14.805 1.00 58.97 154 ARG A N 1
ATOM 1290 C CA . ARG A 1 154 ? 11.300 -4.532 -14.096 1.00 58.97 154 ARG A CA 1
ATOM 1291 C C . ARG A 1 154 ? 11.558 -4.068 -12.664 1.00 58.97 154 ARG A C 1
ATOM 1293 O O . ARG A 1 154 ? 10.729 -3.371 -12.092 1.00 58.97 154 ARG A O 1
ATOM 1300 N N . SER A 1 155 ? 12.675 -4.491 -12.074 1.00 65.12 155 SER A N 1
ATOM 1301 C CA . SER A 1 155 ? 13.116 -4.100 -10.733 1.00 65.12 155 SER A CA 1
ATOM 1302 C C . SER A 1 155 ? 14.639 -4.236 -10.583 1.00 65.12 155 SER A C 1
ATOM 1304 O O . SER A 1 155 ? 15.279 -4.945 -11.357 1.00 65.12 155 SER A O 1
ATOM 1306 N N . ILE A 1 156 ? 15.227 -3.643 -9.535 1.00 73.19 156 ILE A N 1
ATOM 1307 C CA . ILE A 1 156 ? 16.626 -3.920 -9.132 1.00 73.19 156 ILE A CA 1
ATOM 1308 C C . ILE A 1 156 ? 16.817 -5.416 -8.842 1.00 73.19 156 ILE A C 1
ATOM 1310 O O . ILE A 1 156 ? 17.868 -5.973 -9.136 1.00 73.19 156 ILE A O 1
ATOM 1314 N N . ARG A 1 157 ? 15.797 -6.078 -8.280 1.00 78.25 157 ARG A N 1
ATOM 1315 C CA . ARG A 1 157 ? 15.810 -7.518 -7.991 1.00 78.25 157 ARG A CA 1
ATOM 1316 C C . ARG A 1 157 ? 15.840 -8.353 -9.273 1.00 78.25 157 ARG A C 1
ATOM 1318 O O . ARG A 1 157 ? 16.634 -9.277 -9.367 1.00 78.25 157 ARG A O 1
ATOM 1325 N N . ASP A 1 158 ? 15.027 -7.972 -10.251 1.00 72.50 158 ASP A N 1
ATOM 1326 C CA . ASP A 1 158 ? 14.956 -8.585 -11.582 1.00 72.50 158 ASP A CA 1
ATOM 1327 C C . ASP A 1 158 ? 16.288 -8.427 -12.334 1.00 72.50 158 ASP A C 1
ATOM 1329 O O . ASP A 1 158 ? 16.828 -9.397 -12.862 1.00 72.50 158 ASP A O 1
ATOM 1333 N N . ALA A 1 159 ? 16.884 -7.231 -12.283 1.00 79.94 159 ALA A N 1
ATOM 1334 C CA . ALA A 1 159 ? 18.229 -6.993 -12.801 1.00 79.94 159 ALA A CA 1
ATOM 1335 C C . ALA A 1 159 ? 19.286 -7.834 -12.074 1.00 79.94 159 ALA A C 1
ATOM 1337 O O . ALA A 1 159 ? 20.160 -8.400 -12.716 1.00 79.94 159 ALA A O 1
ATOM 1338 N N . TYR A 1 160 ? 19.205 -7.950 -10.745 1.00 82.88 160 TYR A N 1
ATOM 1339 C CA . TYR A 1 160 ? 20.156 -8.720 -9.939 1.00 82.88 160 TYR A CA 1
ATOM 1340 C C . TYR A 1 160 ? 20.140 -10.209 -10.267 1.00 82.88 160 TYR A C 1
ATOM 1342 O O . TYR A 1 160 ? 21.190 -10.823 -10.423 1.00 82.88 160 TYR A O 1
ATOM 1350 N N . GLU A 1 161 ? 18.947 -10.785 -10.378 1.00 84.12 161 GLU A N 1
ATOM 1351 C CA . GLU A 1 161 ? 18.772 -12.201 -10.696 1.00 84.12 161 GLU A CA 1
ATOM 1352 C C . GLU A 1 161 ? 19.139 -12.504 -12.153 1.00 84.12 161 GLU A C 1
ATOM 1354 O O . GLU A 1 161 ? 19.659 -13.580 -12.427 1.00 84.12 161 GLU A O 1
ATOM 1359 N N . SER A 1 162 ? 18.935 -11.548 -13.068 1.00 83.12 162 SER A N 1
ATOM 1360 C CA . SER A 1 162 ? 19.272 -11.706 -14.489 1.00 83.12 162 SER A CA 1
ATOM 1361 C C . SER A 1 162 ? 20.760 -11.514 -14.787 1.00 83.12 162 SER A C 1
ATOM 1363 O O . SER A 1 162 ? 21.333 -12.267 -15.567 1.00 83.12 162 SER A O 1
ATOM 1365 N N . LEU A 1 163 ? 21.383 -10.491 -14.195 1.00 85.44 163 LEU A N 1
ATOM 1366 C CA . LEU A 1 163 ? 22.784 -10.138 -14.444 1.00 85.44 163 LEU A CA 1
ATOM 1367 C C . LEU A 1 163 ? 23.758 -10.919 -13.561 1.00 85.44 163 LEU A C 1
ATOM 1369 O O . LEU A 1 163 ? 24.929 -11.007 -13.907 1.00 85.44 163 LEU A O 1
ATOM 1373 N N . MET A 1 164 ? 23.279 -11.468 -12.438 1.00 85.00 164 MET A N 1
ATOM 1374 C CA . MET A 1 164 ? 24.070 -12.223 -11.458 1.00 85.00 164 MET A CA 1
ATOM 1375 C C . MET A 1 164 ? 25.437 -11.575 -11.139 1.00 85.00 164 MET A C 1
ATOM 1377 O O . MET A 1 164 ? 26.466 -12.238 -11.267 1.00 85.00 164 MET A O 1
ATOM 1381 N N . PRO A 1 165 ? 25.469 -10.291 -10.729 1.00 84.44 165 PRO A N 1
ATOM 1382 C CA . PRO A 1 165 ? 26.723 -9.580 -10.486 1.00 84.44 165 PRO A CA 1
ATOM 1383 C C . PRO A 1 165 ? 27.470 -10.157 -9.276 1.00 84.44 165 PRO A C 1
ATOM 1385 O O . PRO A 1 165 ? 26.861 -10.686 -8.340 1.00 84.44 165 PRO A O 1
ATOM 1388 N N . ASN A 1 166 ? 28.791 -9.982 -9.236 1.00 85.94 166 ASN A N 1
ATOM 1389 C CA . ASN A 1 166 ? 29.641 -10.472 -8.141 1.00 85.94 166 ASN A CA 1
ATOM 1390 C C . ASN A 1 166 ? 29.385 -9.753 -6.803 1.00 85.94 166 ASN A C 1
ATOM 1392 O O . ASN A 1 166 ? 29.704 -10.264 -5.724 1.00 85.94 166 ASN A O 1
ATOM 1396 N N . LYS A 1 167 ? 28.798 -8.552 -6.843 1.00 87.25 167 LYS A N 1
ATOM 1397 C CA . LYS A 1 167 ? 28.384 -7.803 -5.649 1.00 87.25 167 LYS A CA 1
ATOM 1398 C C . LYS A 1 167 ? 27.128 -8.413 -5.018 1.00 87.25 167 LYS A C 1
ATOM 1400 O O . LYS A 1 167 ? 26.224 -8.904 -5.686 1.00 87.25 167 LYS A O 1
ATOM 1405 N N . SER A 1 168 ? 27.002 -8.309 -3.694 1.00 86.94 168 SER A N 1
ATOM 1406 C CA . SER A 1 168 ? 25.754 -8.699 -3.023 1.00 86.94 168 SER A CA 1
ATOM 1407 C C . SER A 1 168 ? 24.616 -7.725 -3.346 1.00 86.94 168 SER A C 1
ATOM 1409 O O . SER A 1 168 ? 24.834 -6.518 -3.482 1.00 86.94 168 SER A O 1
ATOM 1411 N N . TYR A 1 169 ? 23.376 -8.222 -3.366 1.00 81.69 169 TYR A N 1
ATOM 1412 C CA . TYR A 1 169 ? 22.179 -7.392 -3.566 1.00 81.69 169 TYR A CA 1
ATOM 1413 C C . TYR A 1 169 ? 22.141 -6.179 -2.618 1.00 81.69 169 TYR A C 1
ATOM 1415 O O . TYR A 1 169 ? 21.865 -5.051 -3.024 1.00 81.69 169 TYR A O 1
ATOM 1423 N N . GLY A 1 170 ? 22.504 -6.387 -1.347 1.00 72.94 170 GLY A N 1
ATOM 1424 C CA . GLY A 1 1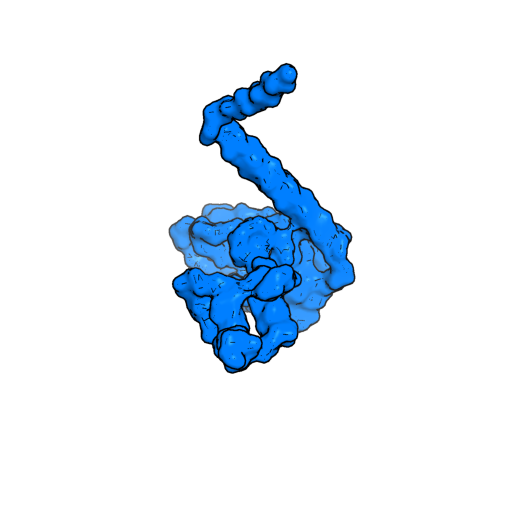70 ? 22.577 -5.314 -0.354 1.00 72.94 170 GLY A CA 1
ATOM 1425 C C . GLY A 1 170 ? 23.637 -4.250 -0.667 1.00 72.94 170 GLY A C 1
ATOM 1426 O O . GLY A 1 170 ? 23.417 -3.075 -0.368 1.00 72.94 170 GLY A O 1
ATOM 1427 N N . ALA A 1 171 ? 24.764 -4.631 -1.278 1.00 82.88 171 ALA A N 1
ATOM 1428 C CA . ALA A 1 171 ? 25.797 -3.693 -1.714 1.00 82.88 171 ALA A CA 1
ATOM 1429 C C . ALA A 1 171 ? 25.318 -2.840 -2.899 1.00 82.88 171 ALA A C 1
ATOM 1431 O O . ALA A 1 171 ? 25.491 -1.624 -2.876 1.00 82.88 171 ALA A O 1
ATOM 1432 N N . ILE A 1 172 ? 24.629 -3.447 -3.866 1.00 83.25 172 ILE A N 1
ATOM 1433 C CA . ILE A 1 172 ? 24.057 -2.751 -5.028 1.00 83.25 172 ILE A CA 1
ATOM 1434 C C . ILE A 1 172 ? 22.991 -1.748 -4.591 1.00 83.25 172 ILE A C 1
ATOM 1436 O O . ILE A 1 172 ? 23.064 -0.569 -4.932 1.00 83.25 172 ILE A O 1
ATOM 1440 N N . CYS A 1 173 ? 22.046 -2.165 -3.743 1.00 79.19 173 CYS A N 1
ATOM 1441 C CA . CYS A 1 173 ? 21.045 -1.248 -3.198 1.00 79.19 173 CYS A CA 1
ATOM 1442 C C . CYS A 1 173 ? 21.673 -0.094 -2.400 1.00 79.19 173 CYS A C 1
ATOM 1444 O O . CYS A 1 173 ? 21.108 0.998 -2.358 1.00 79.19 173 CYS A O 1
ATOM 1446 N N . ARG A 1 174 ? 22.817 -0.326 -1.741 1.00 74.25 174 ARG A N 1
ATOM 1447 C CA . ARG A 1 174 ? 23.558 0.719 -1.024 1.00 74.25 174 ARG A CA 1
ATOM 1448 C C . ARG A 1 174 ? 24.187 1.716 -2.000 1.00 74.25 174 ARG A C 1
ATOM 1450 O O . ARG A 1 174 ? 24.025 2.910 -1.785 1.00 74.25 174 ARG A O 1
ATOM 1457 N N . LEU A 1 175 ? 24.839 1.248 -3.065 1.00 78.56 175 LEU A N 1
ATOM 1458 C CA . LEU A 1 175 ? 25.442 2.101 -4.099 1.00 78.56 175 LEU A CA 1
ATOM 1459 C C . LEU A 1 175 ? 24.398 2.992 -4.780 1.00 78.56 175 LEU A C 1
ATOM 1461 O O . LEU A 1 175 ? 24.557 4.210 -4.799 1.00 78.56 175 LEU A O 1
ATOM 1465 N N . LEU A 1 176 ? 23.281 2.405 -5.220 1.00 78.44 176 LEU A N 1
ATOM 1466 C CA . LEU A 1 176 ? 22.168 3.146 -5.824 1.00 78.44 176 LEU A CA 1
ATOM 1467 C C . LEU A 1 176 ? 21.614 4.220 -4.877 1.00 78.44 176 LEU A C 1
ATOM 1469 O O . LEU A 1 176 ? 21.314 5.338 -5.284 1.00 78.44 176 LEU A O 1
ATOM 1473 N N . ARG A 1 177 ? 21.524 3.913 -3.577 1.00 74.75 177 ARG A N 1
ATOM 1474 C CA . ARG A 1 177 ? 21.070 4.873 -2.559 1.00 74.75 177 ARG A CA 1
ATOM 1475 C C . ARG A 1 177 ? 22.050 6.031 -2.354 1.00 74.75 177 ARG A C 1
ATOM 1477 O O . ARG A 1 177 ? 21.619 7.113 -1.967 1.00 74.75 177 ARG A O 1
ATOM 1484 N N . HIS A 1 178 ? 23.340 5.809 -2.588 1.00 76.38 178 HIS A N 1
ATOM 1485 C CA . HIS A 1 178 ? 24.378 6.839 -2.513 1.00 76.38 178 HIS A CA 1
ATOM 1486 C C . HIS A 1 178 ? 24.610 7.568 -3.843 1.00 76.38 178 HIS A C 1
ATOM 1488 O O . HIS A 1 178 ? 25.549 8.351 -3.940 1.00 76.38 178 HIS A O 1
ATOM 1494 N N . GLY A 1 179 ? 23.734 7.363 -4.831 1.00 67.62 179 GLY A N 1
ATOM 1495 C CA . GLY A 1 179 ? 23.732 8.120 -6.079 1.00 67.62 179 GLY A CA 1
ATOM 1496 C C . GLY A 1 179 ? 24.569 7.516 -7.202 1.00 67.62 179 GLY A C 1
ATOM 1497 O O . GLY A 1 179 ? 24.709 8.172 -8.229 1.00 67.62 179 GLY A O 1
ATOM 1498 N N . ALA A 1 180 ? 25.091 6.294 -7.040 1.00 75.69 180 ALA A N 1
ATOM 1499 C CA . ALA A 1 180 ? 25.701 5.573 -8.155 1.00 75.69 180 ALA A CA 1
ATOM 1500 C C . ALA A 1 180 ? 24.659 5.313 -9.249 1.00 75.69 180 ALA A C 1
ATOM 1502 O O . ALA A 1 180 ? 23.490 5.024 -8.950 1.00 75.69 180 ALA A O 1
ATOM 1503 N N . THR A 1 181 ? 25.081 5.380 -10.508 1.00 80.12 181 THR A N 1
ATOM 1504 C CA . THR A 1 181 ? 24.211 4.993 -11.620 1.00 80.12 181 THR A CA 1
ATOM 1505 C C . THR A 1 181 ? 23.934 3.484 -11.581 1.00 80.12 181 THR A C 1
ATOM 1507 O O . THR A 1 181 ? 24.709 2.718 -11.004 1.00 80.12 181 THR A O 1
ATOM 1510 N N . PRO A 1 182 ? 22.826 3.015 -12.179 1.00 81.50 182 PRO A N 1
ATOM 1511 C CA . PRO A 1 182 ? 22.591 1.592 -12.402 1.00 81.50 182 PRO A CA 1
ATOM 1512 C C . PRO A 1 182 ? 23.781 0.833 -12.987 1.00 81.50 182 PRO A C 1
ATOM 1514 O O . PRO A 1 182 ? 24.130 -0.223 -12.470 1.00 81.50 182 PRO A O 1
ATOM 1517 N N . ASP A 1 183 ? 24.434 1.395 -14.001 1.00 84.56 183 ASP A N 1
ATOM 1518 C CA . ASP A 1 183 ? 25.590 0.771 -14.643 1.00 84.56 183 ASP A CA 1
ATOM 1519 C C . ASP A 1 183 ? 26.752 0.635 -13.654 1.00 84.56 183 ASP A C 1
ATOM 1521 O O . ASP A 1 183 ? 27.277 -0.455 -13.479 1.00 84.56 183 ASP A O 1
ATOM 1525 N N . GLU A 1 184 ? 27.085 1.690 -12.907 1.00 84.75 184 GLU A N 1
ATOM 1526 C CA . GLU A 1 184 ? 28.142 1.660 -11.880 1.00 84.75 184 GLU A CA 1
ATOM 1527 C C . GLU A 1 184 ? 27.824 0.711 -10.714 1.00 84.75 184 GLU A C 1
ATOM 1529 O O . GLU A 1 184 ? 28.704 0.063 -10.133 1.00 84.75 184 GLU A O 1
ATOM 1534 N N . ALA A 1 185 ? 26.552 0.648 -10.319 1.00 86.56 185 ALA A N 1
ATOM 1535 C CA . ALA A 1 185 ? 26.125 -0.183 -9.208 1.00 86.56 185 ALA A CA 1
ATOM 1536 C C . ALA A 1 185 ? 26.254 -1.675 -9.547 1.00 86.56 185 ALA A C 1
ATOM 1538 O O . ALA A 1 185 ? 26.638 -2.452 -8.668 1.00 86.56 185 ALA A O 1
ATOM 1539 N N . PHE A 1 186 ? 25.967 -2.046 -10.797 1.00 89.75 186 PHE A N 1
ATOM 1540 C CA . PHE A 1 186 ? 25.996 -3.418 -11.306 1.00 89.75 186 PHE A CA 1
ATOM 1541 C C . PHE A 1 186 ? 27.310 -3.813 -11.989 1.00 89.75 186 PHE A C 1
ATOM 1543 O O . PHE A 1 186 ? 27.526 -5.003 -12.186 1.00 89.75 186 PHE A O 1
ATOM 1550 N N . ASP A 1 187 ? 28.189 -2.863 -12.305 1.00 85.88 187 ASP A N 1
ATOM 1551 C CA . ASP A 1 187 ? 29.493 -3.158 -12.896 1.00 85.88 187 ASP A CA 1
ATOM 1552 C C . ASP A 1 187 ? 30.387 -3.922 -11.910 1.00 85.88 187 ASP A C 1
ATOM 1554 O O . ASP A 1 187 ? 30.530 -3.544 -10.744 1.00 85.88 187 ASP A O 1
ATOM 1558 N N . ASP A 1 188 ? 31.019 -4.991 -12.379 1.00 70.50 188 ASP A N 1
ATOM 1559 C CA . ASP A 1 188 ? 31.946 -5.814 -11.601 1.00 70.50 188 ASP A CA 1
ATOM 1560 C C . ASP A 1 188 ? 33.414 -5.379 -11.783 1.00 70.50 188 ASP A C 1
ATOM 1562 O O . ASP A 1 188 ? 34.322 -6.000 -11.228 1.00 70.50 188 ASP A O 1
ATOM 1566 N N . GLY A 1 189 ? 33.661 -4.292 -12.526 1.00 60.94 189 GLY A N 1
ATOM 1567 C CA . GLY A 1 189 ? 34.999 -3.754 -12.783 1.00 60.94 189 GLY A CA 1
ATOM 1568 C C . GLY A 1 189 ? 35.789 -4.548 -13.829 1.00 60.94 189 GLY A C 1
ATOM 1569 O O . GLY A 1 189 ? 37.000 -4.367 -13.959 1.00 60.94 189 GLY A O 1
ATOM 1570 N N . GLU A 1 190 ? 35.136 -5.442 -14.580 1.00 52.47 190 GLU A N 1
ATOM 1571 C CA . GLU A 1 190 ? 35.782 -6.220 -15.646 1.00 52.47 190 GLU A CA 1
ATOM 1572 C C . GLU A 1 190 ? 35.817 -5.505 -17.003 1.00 52.47 190 GLU A C 1
ATOM 1574 O O . GLU A 1 190 ? 36.575 -5.925 -17.885 1.00 52.47 190 GLU A O 1
ATOM 1579 N N . TRP A 1 191 ? 35.053 -4.421 -17.203 1.00 44.97 191 TRP A N 1
ATOM 1580 C CA . TRP A 1 191 ? 34.942 -3.829 -18.540 1.00 44.97 191 TRP A CA 1
ATOM 1581 C C . TRP A 1 191 ? 36.242 -3.162 -19.027 1.00 44.97 191 TRP A C 1
ATOM 1583 O O . TRP A 1 191 ? 36.516 -3.161 -20.230 1.00 44.97 191 TRP A O 1
ATOM 1593 N N . ASP A 1 192 ? 37.106 -2.726 -18.106 1.00 43.16 192 ASP A N 1
ATOM 1594 C CA . ASP A 1 192 ? 38.399 -2.107 -18.427 1.00 43.16 192 ASP A CA 1
ATOM 1595 C C . ASP A 1 192 ? 39.517 -3.112 -18.762 1.00 43.16 192 ASP A C 1
ATOM 1597 O O . ASP A 1 192 ? 40.561 -2.725 -19.287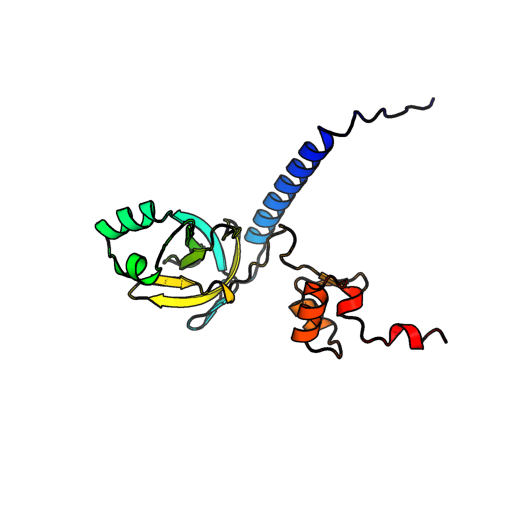 1.00 43.16 192 ASP A O 1
ATOM 1601 N N . ARG A 1 193 ? 39.321 -4.422 -18.547 1.00 44.91 193 ARG A N 1
ATOM 1602 C CA . ARG A 1 193 ? 40.359 -5.433 -18.848 1.00 44.91 193 ARG A CA 1
ATOM 1603 C C . ARG A 1 193 ? 40.360 -5.948 -20.285 1.00 44.91 193 ARG A C 1
ATOM 1605 O O . ARG A 1 193 ? 41.291 -6.650 -20.664 1.00 44.91 193 ARG A O 1
ATOM 1612 N N . LYS A 1 194 ? 39.356 -5.611 -21.101 1.00 41.81 194 LYS A N 1
ATOM 1613 C CA . LYS A 1 194 ? 39.286 -6.030 -22.519 1.00 41.81 194 LYS A CA 1
ATOM 1614 C C . LYS A 1 194 ? 39.689 -4.940 -23.520 1.00 41.81 194 LYS A C 1
ATOM 1616 O O . LYS A 1 194 ? 39.519 -5.132 -24.721 1.00 41.81 194 LYS A O 1
ATOM 1621 N N . LYS A 1 195 ? 40.233 -3.815 -23.043 1.00 43.78 195 LYS A N 1
ATOM 1622 C CA . LYS A 1 195 ? 40.815 -2.746 -23.877 1.00 43.78 195 LYS A CA 1
ATOM 1623 C C . LYS A 1 195 ? 42.221 -2.311 -23.422 1.00 43.78 195 LYS A C 1
ATOM 1625 O O . LYS A 1 195 ? 42.597 -1.164 -23.644 1.00 43.78 195 LYS A O 1
ATOM 1630 N N . SER A 1 196 ? 42.985 -3.208 -22.795 1.00 38.22 196 SER A N 1
ATOM 1631 C CA . SER A 1 196 ? 44.452 -3.091 -22.695 1.00 38.22 196 SER A CA 1
ATOM 1632 C C . SER A 1 196 ? 45.119 -4.065 -23.652 1.00 38.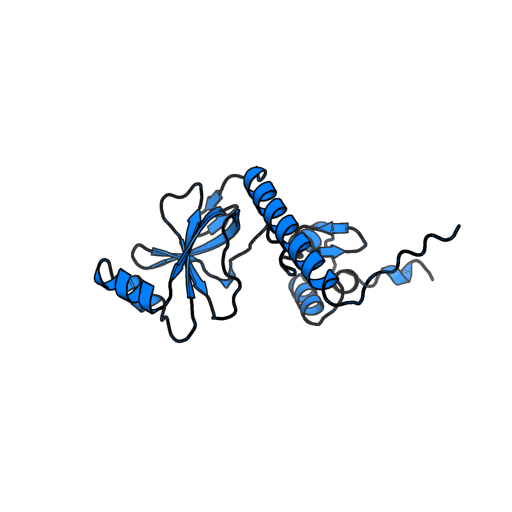22 196 SER A C 1
ATOM 1634 O O . SER A 1 196 ? 44.601 -5.199 -23.758 1.00 38.22 196 SER A O 1
#

Foldseek 3Di:
DDPPPPDDDDDVVVVVVVVVVVVVQVVQLQVCLVPVPDDWDDDPQKIAFFAWADKDKDALVRLVVVCVVPNCQCVVVLVHDDQKIKMFTDGPPDPHTAIEIDDNPDPDDDHSWTWIFGWDDGPNHTYTDPVGIQTQRGPPPPSAQAQEPNDTASHLVRCCVVLVAPDDSVQLVVCVVVPHHNHRSRDNPCPVVVPD

pLDDT: mean 78.04, std 16.82, range [33.94, 97.38]

Sequence (196 aa):
MHTGVNLPISGEHSHHLERLLSQATKAWHIYRYHTFDRPTNRNQNHLQAGRVFRVNNWSVRDLYQWSKKNSFDLFNHLKMRGAKKLQCVYLYDEEQPYYIRWRSAAAGIHPYDIIDFSWREISTYRLILSESLIVHNRCTGTENGICVHGNSYRSI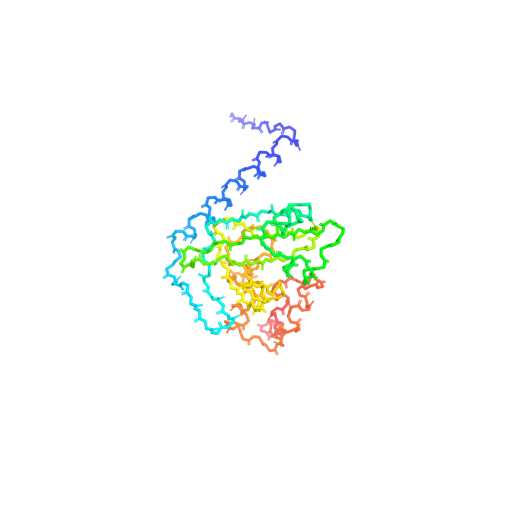RDAYESLMPNKSYGAICRLLRHGATPDEAFDDGEWDRKKS